Protein AF-0000000084345371 (afdb_homodimer)

Solvent-accessible surface area (backbone atoms only — not comparable to full-atom values): 18172 Å² total; per-residue (Å²): 124,53,58,16,48,42,50,45,48,52,36,48,74,72,68,44,51,66,63,54,49,17,67,67,52,74,42,54,54,66,57,54,53,32,27,38,66,60,71,45,80,73,51,71,50,56,44,43,43,46,21,58,66,66,70,47,55,63,59,67,50,39,51,71,56,82,52,75,40,50,62,33,47,53,92,67,45,47,74,48,45,58,47,93,82,61,46,34,37,34,27,35,49,61,42,39,94,58,70,55,44,42,35,37,41,36,30,32,40,65,36,65,52,69,66,38,60,48,50,39,94,43,46,35,39,36,35,27,70,33,44,40,40,32,38,30,49,78,85,43,76,44,81,38,43,55,56,15,20,38,54,44,59,49,59,44,40,30,32,41,29,17,79,42,75,55,54,17,31,34,42,37,39,30,67,50,129,123,53,58,16,48,41,49,45,49,52,36,48,73,72,68,44,52,64,63,54,51,17,67,66,51,74,42,53,53,65,56,53,53,31,26,38,68,60,71,46,80,73,51,70,48,57,45,44,43,47,20,59,65,66,71,48,56,61,58,65,50,39,53,69,58,81,52,76,42,49,62,31,47,52,91,66,46,47,73,49,43,58,47,93,82,60,46,35,38,34,26,35,49,59,40,36,94,58,70,55,43,41,36,37,39,36,31,32,40,66,36,65,51,67,63,38,61,48,51,40,94,44,46,36,39,37,34,27,70,33,43,39,40,33,37,32,48,80,86,43,77,44,81,38,44,55,56,14,22,37,53,43,58,49,60,44,40,29,31,41,29,18,79,40,75,54,55,17,32,34,41,37,40,31,68,49,130

Sequence (354 aa):
MSLGERIKNFRKKKGLTIKDLSEKTNLSIGFISNLERDLSSPTIHNLENICDALGIDLIDILDSNNENEDIVHKDERKQIFSTEDNKITFESLLKGAKELNALSITIDGNNSYSHMCWGHNYDEIGVVIKGCLEVEVEGKTHILNEGDSIYITKFTPHKYKNPGEETNITYWFSPRNMSLGERIKNFRKKKGLTIKDLSEKTNLSIGFISNLERDLSSPTIHNLENICDALGIDLIDILDSNNENEDIVHKDERKQIFSTEDNKITFESLLKGAKELNALSITIDGNNSYSHMCWGHNYDEIGVVIKGCLEVEVEGKTHILNEGDSIYITKFTPHKYKNPGEETNITYWFSPRN

Nearest PDB structures (foldseek):
  8hjx-assembly1_B  TM=8.049E-01  e=1.582E-08  Thermotoga maritima MSB8
  8awo-assembly1_B  TM=7.815E-01  e=1.170E-08  Thermotoga maritima
  1sq4-assembly1_B  TM=8.727E-01  e=2.240E-07  Pseudomonas aeruginosa
  6b8w-assembly1_B  TM=8.855E-01  e=2.379E-07  Enterobacter cloacae subsp. cloacae ATCC 13047
  1sq4-assembly1_A  TM=8.644E-01  e=8.432E-07  Pseudomonas aeruginosa

Structure (mmCIF, N/CA/C/O backbone):
data_AF-0000000084345371-model_v1
#
loop_
_entity.id
_entity.type
_entity.pdbx_description
1 polymer 'Transcriptional regulator, XRE family with cupin sensor'
#
loop_
_atom_site.group_PDB
_atom_site.id
_atom_site.type_symbol
_atom_site.label_atom_id
_atom_site.label_alt_id
_atom_site.label_comp_id
_atom_site.label_asym_id
_atom_site.label_entity_id
_atom_site.label_seq_id
_atom_site.pdbx_PDB_ins_code
_atom_site.Cartn_x
_atom_site.Cartn_y
_atom_site.Cartn_z
_atom_site.occupancy
_atom_site.B_iso_or_equiv
_atom_site.auth_seq_id
_atom_site.auth_comp_id
_atom_site.auth_asym_id
_atom_site.auth_atom_id
_atom_site.pdbx_PDB_model_num
ATOM 1 N N . MET A 1 1 ? -14.516 16.219 15.758 1 65.12 1 MET A N 1
ATOM 2 C CA . MET A 1 1 ? -13.406 16.734 16.547 1 65.12 1 MET A CA 1
ATOM 3 C C . MET A 1 1 ? -12.391 17.453 15.672 1 65.12 1 MET A C 1
ATOM 5 O O . MET A 1 1 ? -12.094 17 14.562 1 65.12 1 MET A O 1
ATOM 9 N N . SER A 1 2 ? -11.984 18.625 16.156 1 70.12 2 SER A N 1
ATOM 10 C CA . SER A 1 2 ? -10.992 19.391 15.414 1 70.12 2 SER A CA 1
ATOM 11 C C . SER A 1 2 ? -9.602 18.797 15.555 1 70.12 2 SER A C 1
ATOM 13 O O . SER A 1 2 ? -9.398 17.875 16.344 1 70.12 2 SER A O 1
ATOM 15 N N . LEU A 1 3 ? -8.641 19.234 14.703 1 76.25 3 LEU A N 1
ATOM 16 C CA . LEU A 1 3 ? -7.258 18.781 14.781 1 76.25 3 LEU A CA 1
ATOM 17 C C . LEU A 1 3 ? -6.684 19 16.172 1 76.25 3 LEU A C 1
ATOM 19 O O . LEU A 1 3 ? -6.078 18.094 16.766 1 76.25 3 LEU A O 1
ATOM 23 N N . GLY A 1 4 ? -6.945 20.25 16.656 1 81.88 4 GLY A N 1
ATOM 24 C CA . GLY A 1 4 ? -6.449 20.578 17.969 1 81.88 4 GLY A CA 1
ATOM 25 C C . GLY A 1 4 ? -7.016 19.688 19.062 1 81.88 4 GLY A C 1
ATOM 26 O O . GLY A 1 4 ? -6.281 19.219 19.938 1 81.88 4 GLY A O 1
ATOM 27 N N . GLU A 1 5 ? -8.266 19.422 18.984 1 84.94 5 GLU A N 1
ATOM 28 C CA . GLU A 1 5 ? -8.914 18.562 19.984 1 84.94 5 GLU A CA 1
ATOM 29 C C . GLU A 1 5 ? -8.352 17.156 19.938 1 84.94 5 GLU A C 1
ATOM 31 O O . GLU A 1 5 ? -8.195 16.5 20.984 1 84.94 5 GLU A O 1
ATOM 36 N N . ARG A 1 6 ? -8.102 16.688 18.766 1 83.06 6 ARG A N 1
ATOM 37 C CA . ARG A 1 6 ? -7.555 15.352 18.625 1 83.06 6 ARG A CA 1
ATOM 38 C C . ARG A 1 6 ? -6.156 15.258 19.219 1 83.06 6 ARG A C 1
ATOM 40 O O . ARG A 1 6 ? -5.828 14.289 19.906 1 83.06 6 ARG A O 1
ATOM 47 N N . ILE A 1 7 ? -5.426 16.281 18.906 1 86.75 7 ILE A N 1
ATOM 48 C CA . ILE A 1 7 ? -4.078 16.328 19.469 1 86.75 7 ILE A CA 1
ATOM 49 C C . ILE A 1 7 ? -4.156 16.328 21 1 86.75 7 ILE A C 1
ATOM 51 O O . ILE A 1 7 ? -3.447 15.57 21.656 1 86.75 7 ILE A O 1
ATOM 55 N N . LYS A 1 8 ? -5.039 17.141 21.484 1 92.12 8 LYS A N 1
ATOM 56 C CA . LYS A 1 8 ? -5.238 17.219 22.922 1 92.12 8 LYS A CA 1
ATOM 57 C C . LYS A 1 8 ? -5.648 15.867 23.5 1 92.12 8 LYS A C 1
ATOM 59 O O . LYS A 1 8 ? -5.121 15.43 24.516 1 92.12 8 LYS A O 1
ATOM 64 N N . ASN A 1 9 ? -6.555 15.227 22.844 1 90.44 9 ASN A N 1
ATOM 65 C CA . ASN A 1 9 ? -7.047 13.93 23.297 1 90.44 9 ASN A CA 1
ATOM 66 C C . ASN A 1 9 ? -5.934 12.891 23.328 1 90.44 9 ASN A C 1
ATOM 68 O O . ASN A 1 9 ? -5.824 12.125 24.297 1 90.44 9 ASN A O 1
ATOM 72 N N . PHE A 1 10 ? -5.191 12.844 22.328 1 88.81 10 PHE A N 1
ATOM 73 C CA . PHE A 1 10 ? -4.094 11.883 22.281 1 88.81 10 PHE A CA 1
ATOM 74 C C . PHE A 1 10 ? -3.061 12.195 23.359 1 88.81 10 PHE A C 1
ATOM 76 O O . PHE A 1 10 ? -2.529 11.289 24 1 88.81 10 PHE A O 1
ATOM 83 N N . ARG A 1 11 ? -2.732 13.523 23.438 1 94.06 11 ARG A N 1
ATOM 84 C CA . ARG A 1 11 ? -1.791 13.93 24.469 1 94.06 11 ARG A CA 1
ATOM 85 C C . ARG A 1 11 ? -2.262 13.469 25.844 1 94.06 11 ARG A C 1
ATOM 87 O O . ARG A 1 11 ? -1.492 12.875 26.609 1 94.06 11 ARG A O 1
ATOM 94 N N . LYS A 1 12 ? -3.496 13.672 26.156 1 94.94 12 LYS A N 1
ATOM 95 C CA . LYS A 1 12 ? -4.07 13.312 27.453 1 94.94 12 LYS A CA 1
ATOM 96 C C . LYS A 1 12 ? -4.094 11.797 27.641 1 94.94 12 LYS A C 1
ATOM 98 O O . LYS A 1 12 ? -3.832 11.297 28.734 1 94.94 12 LYS A O 1
ATOM 103 N N . LYS A 1 13 ? -4.453 11.109 26.656 1 92.5 13 LYS A N 1
ATOM 104 C CA . LYS A 1 13 ? -4.48 9.656 26.703 1 92.5 13 LYS A CA 1
ATOM 105 C C . LYS A 1 13 ? -3.107 9.086 27.062 1 92.5 13 LYS A C 1
ATOM 107 O O . LYS A 1 13 ? -3.008 8.039 27.703 1 92.5 13 LYS A O 1
ATOM 112 N N . LYS A 1 14 ? -2.104 9.773 26.609 1 92.19 14 LYS A N 1
ATOM 113 C CA . LYS A 1 14 ? -0.734 9.352 26.891 1 92.19 14 LYS A CA 1
ATOM 114 C C . LYS A 1 14 ? -0.266 9.836 28.25 1 92.19 14 LYS A C 1
ATOM 116 O O . LYS A 1 14 ? 0.878 9.594 28.641 1 92.19 14 LYS A O 1
ATOM 121 N N . GLY A 1 15 ? -1.151 10.68 28.875 1 94.38 15 GLY A N 1
ATOM 122 C CA . GLY A 1 15 ? -0.841 11.195 30.203 1 94.38 15 GLY A CA 1
ATOM 123 C C . GLY A 1 15 ? 0.155 12.336 30.188 1 94.38 15 GLY A C 1
ATOM 124 O O . GLY A 1 15 ? 0.854 12.578 31.172 1 94.38 15 GLY A O 1
ATOM 125 N N . LEU A 1 16 ? 0.242 12.945 29.172 1 95.38 16 LEU A N 1
ATOM 126 C CA . LEU A 1 16 ? 1.223 14.016 29.031 1 95.38 16 LEU A CA 1
ATOM 127 C C . LEU A 1 16 ? 0.576 15.375 29.266 1 95.38 16 LEU A C 1
ATOM 129 O O . LEU A 1 16 ? -0.554 15.609 28.844 1 95.38 16 LEU A O 1
ATOM 133 N N . THR A 1 17 ? 1.284 16.281 29.953 1 96.12 17 THR A N 1
ATOM 134 C CA . THR A 1 17 ? 0.912 17.688 30 1 96.12 17 THR A CA 1
ATOM 135 C C . THR A 1 17 ? 1.396 18.422 28.75 1 96.12 17 THR A C 1
ATOM 137 O O . THR A 1 17 ? 2.162 17.859 27.953 1 96.12 17 THR A O 1
ATOM 140 N N . ILE A 1 18 ? 0.936 19.578 28.609 1 95.88 18 ILE A N 1
ATOM 141 C CA . ILE A 1 18 ? 1.417 20.406 27.5 1 95.88 18 ILE A CA 1
ATOM 142 C C . ILE A 1 18 ? 2.924 20.609 27.641 1 95.88 18 ILE A C 1
ATOM 144 O O . ILE A 1 18 ? 3.652 20.594 26.641 1 95.88 18 ILE A O 1
ATOM 148 N N . LYS A 1 19 ? 3.369 20.812 28.844 1 96.25 19 LYS A N 1
ATOM 149 C CA . LYS A 1 19 ? 4.797 21 29.109 1 96.25 19 LYS A CA 1
ATOM 150 C C . LYS A 1 19 ? 5.586 19.766 28.672 1 96.25 19 LYS A C 1
ATOM 152 O O . LYS A 1 19 ? 6.648 19.875 28.062 1 96.25 19 LYS A O 1
ATOM 157 N N . ASP A 1 20 ? 5.066 18.641 29.031 1 96.31 20 ASP A N 1
ATOM 158 C CA . ASP A 1 20 ? 5.711 17.391 28.641 1 96.31 20 ASP A CA 1
ATOM 159 C C . ASP A 1 20 ? 5.855 17.312 27.109 1 96.31 20 ASP A C 1
ATOM 161 O O . ASP A 1 20 ? 6.918 16.953 26.609 1 96.31 20 ASP A O 1
ATOM 165 N N . LEU A 1 21 ? 4.762 17.609 26.438 1 95.62 21 LEU A N 1
ATOM 166 C CA . LEU A 1 21 ? 4.758 17.531 24.984 1 95.62 21 LEU A CA 1
ATOM 167 C C . LEU A 1 21 ? 5.715 18.547 24.375 1 95.62 21 LEU A C 1
ATOM 169 O O . LEU A 1 21 ? 6.395 18.266 23.391 1 95.62 21 LEU A O 1
ATOM 173 N N . SER A 1 22 ? 5.793 19.688 24.953 1 95 22 SER A N 1
ATOM 174 C CA . SER A 1 22 ? 6.723 20.719 24.531 1 95 22 SER A CA 1
ATOM 175 C C . SER A 1 22 ? 8.172 20.25 24.609 1 95 22 SER A C 1
ATOM 177 O O . SER A 1 22 ? 8.945 20.438 23.672 1 95 22 SER A O 1
ATOM 179 N N . GLU A 1 23 ? 8.461 19.641 25.625 1 95.06 23 GLU A N 1
ATOM 180 C CA . GLU A 1 23 ? 9.82 19.141 25.828 1 95.06 23 GLU A CA 1
ATOM 181 C C . GLU A 1 23 ? 10.172 18.047 24.828 1 95.06 23 GLU A C 1
ATOM 183 O O . GLU A 1 23 ? 11.281 18 24.312 1 95.06 23 GLU A O 1
ATOM 188 N N . LYS A 1 24 ? 9.219 17.281 24.594 1 92.81 24 LYS A N 1
ATOM 189 C CA . LYS A 1 24 ? 9.453 16.156 23.703 1 92.81 24 LYS A CA 1
ATOM 190 C C . LYS A 1 24 ? 9.57 16.609 22.25 1 92.81 24 LYS A C 1
ATOM 192 O O . LYS A 1 24 ? 10.234 15.953 21.453 1 92.81 24 LYS A O 1
ATOM 197 N N . THR A 1 25 ? 8.875 17.656 21.922 1 89.81 25 THR A N 1
ATOM 198 C CA . THR A 1 25 ? 8.781 18.062 20.531 1 89.81 25 THR A CA 1
ATOM 199 C C . THR A 1 25 ? 9.688 19.266 20.25 1 89.81 25 THR A C 1
ATOM 201 O O . THR A 1 25 ? 9.922 19.609 19.094 1 89.81 25 THR A O 1
ATOM 204 N N . ASN A 1 26 ? 10.156 19.984 21.297 1 91.44 26 ASN A N 1
ATOM 205 C CA . ASN A 1 26 ? 10.922 21.219 21.203 1 91.44 26 ASN A CA 1
ATOM 206 C C . ASN A 1 26 ? 10.094 22.344 20.609 1 91.44 26 ASN A C 1
ATOM 208 O O . ASN A 1 26 ? 10.633 23.234 19.938 1 91.44 26 ASN A O 1
ATOM 212 N N . LEU A 1 27 ? 8.852 22.188 20.719 1 91.19 27 LEU A N 1
ATOM 213 C CA . LEU A 1 27 ? 7.922 23.281 20.406 1 91.19 27 LEU A CA 1
ATOM 214 C C . LEU A 1 27 ? 7.531 24.047 21.656 1 91.19 27 LEU A C 1
ATOM 216 O O . LEU A 1 27 ? 7.488 23.469 22.75 1 91.19 27 LEU A O 1
ATOM 220 N N . SER A 1 28 ? 7.25 25.234 21.484 1 93.38 28 SER A N 1
ATOM 221 C CA . SER A 1 28 ? 6.938 26.031 22.656 1 93.38 28 SER A CA 1
ATOM 222 C C . SER A 1 28 ? 5.59 25.641 23.266 1 93.38 28 SER A C 1
ATOM 224 O O . SER A 1 28 ? 4.711 25.156 22.547 1 93.38 28 SER A O 1
ATOM 226 N N . ILE A 1 29 ? 5.508 25.844 24.594 1 94.69 29 ILE A N 1
ATOM 227 C CA . ILE A 1 29 ? 4.262 25.609 25.312 1 94.69 29 ILE A CA 1
ATOM 228 C C . ILE A 1 29 ? 3.135 26.406 24.672 1 94.69 29 ILE A C 1
ATOM 230 O O . ILE A 1 29 ? 2.027 25.906 24.484 1 94.69 29 ILE A O 1
ATOM 234 N N . GLY A 1 30 ? 3.465 27.594 24.344 1 93.06 30 GLY A N 1
ATOM 235 C CA . GLY A 1 30 ? 2.479 28.469 23.719 1 93.06 30 GLY A CA 1
ATOM 236 C C . GLY A 1 30 ? 1.97 27.922 22.391 1 93.06 30 GLY A C 1
ATOM 237 O O . GLY A 1 30 ? 0.768 27.969 22.125 1 93.06 30 GLY A O 1
ATOM 238 N N . PHE A 1 31 ? 2.826 27.516 21.578 1 90.44 31 PHE A N 1
ATOM 239 C CA . PHE A 1 31 ? 2.445 26.969 20.281 1 90.44 31 PHE A CA 1
ATOM 240 C C . PHE A 1 31 ? 1.527 25.766 20.438 1 90.44 31 PHE A C 1
ATOM 242 O O . PHE A 1 31 ? 0.49 25.688 19.766 1 90.44 31 PHE A O 1
ATOM 249 N N . ILE A 1 32 ? 1.924 24.797 21.312 1 94.31 32 ILE A N 1
ATOM 250 C CA . ILE A 1 32 ? 1.137 23.594 21.531 1 94.31 32 ILE A CA 1
ATOM 251 C C . ILE A 1 32 ? -0.242 23.953 22.062 1 94.31 32 ILE A C 1
ATOM 253 O O . ILE A 1 32 ? -1.255 23.406 21.641 1 94.31 32 ILE A O 1
ATOM 257 N N . SER A 1 33 ? -0.241 24.891 23.047 1 93.5 33 SER A N 1
ATOM 258 C CA . SER A 1 33 ? -1.506 25.344 23.609 1 93.5 33 SER A CA 1
ATOM 259 C C . SER A 1 33 ? -2.408 25.938 22.516 1 93.5 33 SER A C 1
ATOM 261 O O . SER A 1 33 ? -3.594 25.609 22.453 1 93.5 33 SER A O 1
ATOM 263 N N . ASN A 1 34 ? -1.864 26.797 21.703 1 89.06 34 ASN A N 1
ATOM 264 C CA . ASN A 1 34 ? -2.621 27.406 20.609 1 89.06 34 ASN A CA 1
ATOM 265 C C . ASN A 1 34 ? -3.109 26.359 19.609 1 89.06 34 ASN A C 1
ATOM 267 O O . ASN A 1 34 ? -4.234 26.438 19.125 1 89.06 34 ASN A O 1
ATOM 271 N N . LEU A 1 35 ? -2.262 25.391 19.312 1 87.25 35 LEU A N 1
ATOM 272 C CA . LEU A 1 35 ? -2.6 24.328 18.375 1 87.25 35 LEU A CA 1
ATOM 273 C C . LEU A 1 35 ? -3.783 23.516 18.875 1 87.25 35 LEU A C 1
ATOM 275 O O . LEU A 1 35 ? -4.73 23.25 18.141 1 87.25 35 LEU A O 1
ATOM 279 N N . GLU A 1 36 ? -3.703 23.188 20.156 1 92 36 GLU A N 1
ATOM 280 C CA . GLU A 1 36 ? -4.758 22.375 20.734 1 92 36 GLU A CA 1
ATOM 281 C C . GLU A 1 36 ? -6.078 23.141 20.812 1 92 36 GLU A C 1
ATOM 283 O O . GLU A 1 36 ? -7.145 22.531 20.938 1 92 36 GLU A O 1
ATOM 288 N N . ARG A 1 37 ? -6.016 24.422 20.766 1 88.62 37 ARG A N 1
ATOM 289 C CA . ARG A 1 37 ? -7.207 25.266 20.797 1 88.62 37 ARG A CA 1
ATOM 290 C C . ARG A 1 37 ? -7.594 25.734 19.406 1 88.62 37 ARG A C 1
ATOM 292 O O . ARG A 1 37 ? -8.453 26.594 19.25 1 88.62 37 ARG A O 1
ATOM 299 N N . ASP A 1 38 ? -6.871 25.188 18.469 1 81.5 38 ASP A N 1
ATOM 300 C CA . ASP A 1 38 ? -7.125 25.453 17.062 1 81.5 38 ASP A CA 1
ATOM 301 C C . ASP A 1 38 ? -6.906 26.938 16.734 1 81.5 38 ASP A C 1
ATOM 303 O O . ASP A 1 38 ? -7.641 27.516 15.93 1 81.5 38 ASP A O 1
ATOM 307 N N . LEU A 1 39 ? -6.023 27.531 17.391 1 76.94 39 LEU A N 1
ATOM 308 C CA . LEU A 1 39 ? -5.688 28.938 17.172 1 76.94 39 LEU A CA 1
ATOM 309 C C . LEU A 1 39 ? -4.453 29.062 16.281 1 76.94 39 LEU A C 1
ATOM 311 O O . LEU A 1 39 ? -4.078 30.172 15.898 1 76.94 39 LEU A O 1
ATOM 315 N N . SER A 1 40 ? -3.758 27.969 16.078 1 69.88 40 SER A N 1
ATOM 316 C CA . SER A 1 40 ? -2.631 27.922 15.148 1 69.88 40 SER A CA 1
ATOM 317 C C . SER A 1 40 ? -2.697 26.672 14.266 1 69.88 40 SER A C 1
ATOM 319 O O . SER A 1 40 ? -3.287 25.672 14.656 1 69.88 40 SER A O 1
ATOM 321 N N . SER A 1 41 ? -2.221 26.812 13.047 1 66.06 41 SER A N 1
ATOM 322 C CA . SER A 1 41 ? -2.131 25.672 12.133 1 66.06 41 SER A CA 1
ATOM 323 C C . SER A 1 41 ? -0.699 25.172 12.031 1 66.06 41 SER A C 1
ATOM 325 O O . SER A 1 41 ? 0.215 25.922 11.703 1 66.06 41 SER A O 1
ATOM 327 N N . PRO A 1 42 ? -0.645 23.953 12.453 1 69.69 42 PRO A N 1
ATOM 328 C CA . PRO A 1 42 ? 0.721 23.422 12.383 1 69.69 42 PRO A CA 1
ATOM 329 C C . PRO A 1 42 ? 1.173 23.141 10.953 1 69.69 42 PRO A C 1
ATOM 331 O O . PRO A 1 42 ? 0.338 22.969 10.062 1 69.69 42 PRO A O 1
ATOM 334 N N . THR A 1 43 ? 2.479 23.344 10.836 1 62.25 43 THR A N 1
ATOM 335 C CA . THR A 1 43 ? 3.064 22.766 9.633 1 62.25 43 THR A CA 1
ATOM 336 C C . THR A 1 43 ? 3.041 21.25 9.695 1 62.25 43 THR A C 1
ATOM 338 O O . THR A 1 43 ? 2.832 20.656 10.758 1 62.25 43 THR A O 1
ATOM 341 N N . ILE A 1 44 ? 3.125 20.578 8.562 1 59.44 44 ILE A N 1
ATOM 342 C CA . ILE A 1 44 ? 3.189 19.125 8.523 1 59.44 44 ILE A CA 1
ATOM 343 C C . ILE A 1 44 ? 4.363 18.641 9.367 1 59.44 44 ILE A C 1
ATOM 345 O O . ILE A 1 44 ? 4.27 17.609 10.039 1 59.44 44 ILE A O 1
ATOM 349 N N . HIS A 1 45 ? 5.379 19.422 9.297 1 65.12 45 HIS A N 1
ATOM 350 C CA . HIS A 1 45 ? 6.551 19.062 10.086 1 65.12 45 HIS A CA 1
ATOM 351 C C . HIS A 1 45 ? 6.223 19.047 11.578 1 65.12 45 HIS A C 1
ATOM 353 O O . HIS A 1 45 ? 6.551 18.094 12.281 1 65.12 45 HIS A O 1
ATOM 359 N N . ASN A 1 46 ? 5.664 20.109 12.047 1 73.25 46 ASN A N 1
ATOM 360 C CA . ASN A 1 46 ? 5.301 20.188 13.461 1 73.25 46 ASN A CA 1
ATOM 361 C C . ASN A 1 46 ? 4.301 19.094 13.844 1 73.25 46 ASN A C 1
ATOM 363 O O . ASN A 1 46 ? 4.391 18.516 14.93 1 73.25 46 ASN A O 1
ATOM 367 N N . LEU A 1 47 ? 3.418 18.828 12.914 1 76.38 47 LEU A N 1
ATOM 368 C CA . LEU A 1 47 ? 2.424 17.797 13.188 1 76.38 47 LEU A CA 1
ATOM 369 C C . LEU A 1 47 ? 3.082 16.422 13.289 1 76.38 47 LEU A C 1
ATOM 371 O O . LEU A 1 47 ? 2.734 15.625 14.172 1 76.38 47 LEU A O 1
ATOM 375 N N . GLU A 1 48 ? 3.9 16.234 12.469 1 70.38 48 GLU A N 1
ATOM 376 C CA . GLU A 1 48 ? 4.625 14.969 12.5 1 70.38 48 GLU A CA 1
ATOM 377 C C . GLU A 1 48 ? 5.422 14.82 13.789 1 70.38 48 GLU A C 1
ATOM 379 O O . GLU A 1 48 ? 5.461 13.742 14.383 1 70.38 48 GLU A O 1
ATOM 384 N N . ASN A 1 49 ? 6.129 15.859 14.133 1 76.31 49 ASN A N 1
ATOM 385 C CA . ASN A 1 49 ? 6.852 15.867 15.398 1 76.31 49 ASN A CA 1
ATOM 386 C C . ASN A 1 49 ? 5.938 15.531 16.562 1 76.31 49 ASN A C 1
ATOM 388 O O . ASN A 1 49 ? 6.312 14.758 17.453 1 76.31 49 ASN A O 1
ATOM 392 N N . ILE A 1 50 ? 4.871 16.141 16.5 1 83.81 50 ILE A N 1
ATOM 393 C CA . ILE A 1 50 ? 3.891 15.914 17.562 1 83.81 50 ILE A CA 1
ATOM 394 C C . ILE A 1 50 ? 3.424 14.461 17.531 1 83.81 50 ILE A C 1
ATOM 396 O O . ILE A 1 50 ? 3.346 13.805 18.562 1 83.81 50 ILE A O 1
ATOM 400 N N . CYS A 1 51 ? 3.137 13.953 16.391 1 80.56 51 CYS A N 1
ATOM 401 C CA . CYS A 1 51 ? 2.689 12.57 16.234 1 80.56 51 CYS A CA 1
ATOM 402 C C . CYS A 1 51 ? 3.744 11.594 16.75 1 80.56 51 CYS A C 1
ATOM 404 O O . CYS A 1 51 ? 3.42 10.625 17.422 1 80.56 51 CYS A O 1
ATOM 406 N N . ASP A 1 52 ? 4.918 11.844 16.453 1 76.19 52 ASP A N 1
ATOM 407 C CA . ASP A 1 52 ? 6.023 11.008 16.906 1 76.19 52 ASP A CA 1
ATOM 408 C C . ASP A 1 52 ? 6.094 10.992 18.438 1 76.19 52 ASP A C 1
ATOM 410 O O . ASP A 1 52 ? 6.25 9.938 19.047 1 76.19 52 ASP A O 1
ATOM 414 N N . ALA A 1 53 ? 6.023 12.188 18.938 1 84.25 53 ALA A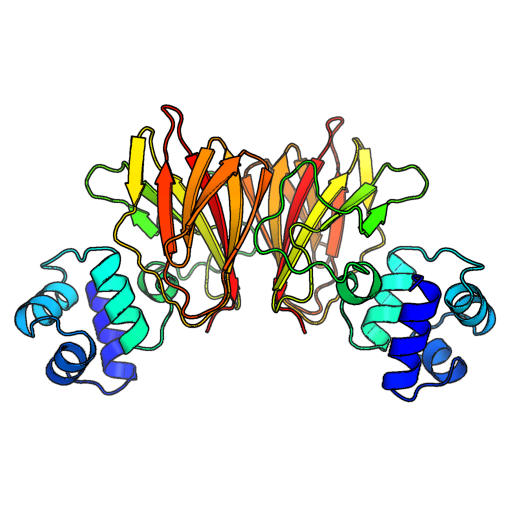 N 1
ATOM 415 C CA . ALA A 1 53 ? 6.086 12.312 20.391 1 84.25 53 ALA A CA 1
ATOM 416 C C . ALA A 1 53 ? 4.934 11.57 21.062 1 84.25 53 ALA A C 1
ATOM 418 O O . ALA A 1 53 ? 5.082 11.039 22.156 1 84.25 53 ALA A O 1
ATOM 419 N N . LEU A 1 54 ? 3.867 11.555 20.375 1 87.06 54 LEU A N 1
ATOM 420 C CA . LEU A 1 54 ? 2.668 10.945 20.938 1 87.06 54 LEU A CA 1
ATOM 421 C C . LEU A 1 54 ? 2.582 9.469 20.562 1 87.06 54 LEU A C 1
ATOM 423 O O . LEU A 1 54 ? 1.717 8.75 21.062 1 87.06 54 LEU A O 1
ATOM 427 N N . GLY A 1 55 ? 3.398 9.102 19.641 1 78.31 55 GLY A N 1
ATOM 428 C CA . GLY A 1 55 ? 3.4 7.711 19.203 1 78.31 55 GLY A CA 1
ATOM 429 C C . GLY A 1 55 ? 2.213 7.359 18.328 1 78.31 55 GLY A C 1
ATOM 430 O O . GLY A 1 55 ? 1.653 6.266 18.4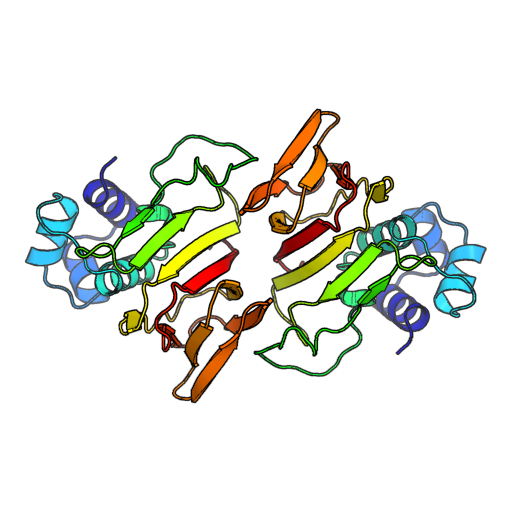38 1 78.31 55 GLY A O 1
ATOM 431 N N . ILE A 1 56 ? 1.711 8.32 17.656 1 75.44 56 ILE A N 1
ATOM 432 C CA . ILE A 1 56 ? 0.574 8.086 16.766 1 75.44 56 ILE A CA 1
ATOM 433 C C . ILE A 1 56 ? 0.954 8.43 15.336 1 75.44 56 ILE A C 1
ATOM 435 O O . ILE A 1 56 ? 1.978 9.078 15.094 1 75.44 56 ILE A O 1
ATOM 439 N N . ASP A 1 57 ? 0.106 8 14.422 1 70.25 57 ASP A N 1
ATOM 440 C CA . ASP A 1 57 ? 0.313 8.305 13.008 1 70.25 57 ASP A CA 1
ATOM 441 C C . ASP A 1 57 ? -0.414 9.586 12.609 1 70.25 57 ASP A C 1
ATOM 443 O O . ASP A 1 57 ? -1.48 9.891 13.141 1 70.25 57 ASP A O 1
ATOM 447 N N . LEU A 1 58 ? 0.235 10.312 11.719 1 70.56 58 LEU A N 1
ATOM 448 C CA . LEU A 1 58 ? -0.359 11.547 11.211 1 70.56 58 LEU A CA 1
ATOM 449 C C . LEU A 1 58 ? -1.804 11.32 10.781 1 70.56 58 LEU A C 1
ATOM 451 O O . LEU A 1 58 ? -2.666 12.172 11.008 1 70.56 58 LEU A O 1
ATOM 455 N N . ILE A 1 59 ? -1.994 10.211 10.328 1 68.81 59 ILE A N 1
ATOM 456 C CA . ILE A 1 59 ? -3.324 9.922 9.805 1 68.81 59 ILE A CA 1
ATOM 457 C C . ILE A 1 59 ? -4.328 9.852 10.953 1 68.81 59 ILE A C 1
ATOM 459 O O . ILE A 1 59 ? -5.504 10.164 10.781 1 68.81 59 ILE A O 1
ATOM 463 N N . ASP A 1 60 ? -3.883 9.445 12.102 1 72.25 60 ASP A N 1
ATOM 464 C CA . ASP A 1 60 ? -4.758 9.367 13.266 1 72.25 60 ASP A CA 1
ATOM 465 C C . ASP A 1 60 ? -5.305 10.742 13.641 1 72.25 60 ASP A C 1
ATOM 467 O O . ASP A 1 60 ? -6.426 10.859 14.141 1 72.25 60 ASP A O 1
ATOM 471 N N . ILE A 1 61 ? -4.488 11.711 13.406 1 71.19 61 ILE A N 1
ATOM 472 C CA . ILE A 1 61 ? -4.879 13.062 13.789 1 71.19 61 ILE A CA 1
ATOM 473 C C . ILE A 1 61 ? -5.672 13.719 12.664 1 71.19 61 ILE A C 1
ATOM 475 O O . ILE A 1 61 ? -6.586 14.508 12.906 1 71.19 61 ILE A O 1
ATOM 479 N N . LEU A 1 62 ? -5.289 13.273 11.523 1 69.62 62 LEU A N 1
ATOM 480 C CA . LEU A 1 62 ? -5.867 13.977 10.383 1 69.62 62 LEU A CA 1
ATOM 481 C C . LEU A 1 62 ? -7.188 13.352 9.961 1 69.62 62 LEU A C 1
ATOM 483 O O . LEU A 1 62 ? -8.023 14.008 9.344 1 69.62 62 LEU A O 1
ATOM 487 N N . ASP A 1 63 ? -7.211 12.094 10.117 1 63.59 63 ASP A N 1
ATOM 488 C CA . ASP A 1 63 ? -8.43 11.422 9.664 1 63.59 63 ASP A CA 1
ATOM 489 C C . ASP A 1 63 ? -9.484 11.406 10.766 1 63.59 63 ASP A C 1
ATOM 491 O O . ASP A 1 63 ? -9.289 10.773 11.812 1 63.59 63 ASP A O 1
ATOM 495 N N . SER A 1 64 ? -10.438 12.281 10.734 1 56.69 64 SER A N 1
ATOM 496 C CA . SER A 1 64 ? -11.492 12.43 11.727 1 56.69 64 SER A CA 1
ATOM 497 C C . SER A 1 64 ? -12.664 11.484 11.438 1 56.69 64 SER A C 1
ATOM 499 O O . SER A 1 64 ? -13.633 11.438 12.195 1 56.69 64 SER A O 1
ATOM 501 N N . ASN A 1 65 ? -12.617 10.812 10.32 1 56.47 65 ASN A N 1
ATOM 502 C CA . ASN A 1 65 ? -13.891 10.25 9.891 1 56.47 65 ASN A CA 1
ATOM 503 C C . ASN A 1 65 ? -14.141 8.891 10.539 1 56.47 65 ASN A C 1
ATOM 505 O O . ASN A 1 65 ? -13.242 8.047 10.602 1 56.47 65 ASN A O 1
ATOM 509 N N . ASN A 1 66 ? -15.258 8.93 11.266 1 61.06 66 ASN A N 1
ATOM 510 C CA . ASN A 1 66 ? -15.859 7.766 11.914 1 61.06 66 ASN A CA 1
ATOM 511 C C . ASN A 1 66 ? -16.484 6.82 10.891 1 61.06 66 ASN A C 1
ATOM 513 O O . ASN A 1 66 ? -17.062 5.793 11.258 1 61.06 66 ASN A O 1
ATOM 517 N N . GLU A 1 67 ? -16.422 7.18 9.617 1 70.62 67 GLU A N 1
ATOM 518 C CA . GLU A 1 67 ? -17.078 6.293 8.664 1 70.62 67 GLU A CA 1
ATOM 519 C C . GLU A 1 67 ? -16.188 5.117 8.281 1 70.62 67 GLU A C 1
ATOM 521 O O . GLU A 1 67 ? -15.039 5.312 7.863 1 70.62 67 GLU A O 1
ATOM 526 N N . ASN A 1 68 ? -16.641 3.924 8.648 1 79.81 68 ASN A N 1
ATOM 527 C CA . ASN A 1 68 ? -15.914 2.711 8.297 1 79.81 68 ASN A CA 1
ATOM 528 C C . ASN A 1 68 ? -16.453 2.088 7.012 1 79.81 68 ASN A C 1
ATOM 530 O O . ASN A 1 68 ? -17.578 1.586 6.988 1 79.81 68 ASN A O 1
ATOM 534 N N . GLU A 1 69 ? -15.789 2.451 5.926 1 86.75 69 GLU A N 1
ATOM 535 C CA . GLU A 1 69 ? -16.109 1.848 4.637 1 86.75 69 GLU A CA 1
ATOM 536 C C . GLU A 1 69 ? -14.906 1.125 4.047 1 86.75 69 GLU A C 1
ATOM 538 O O . GLU A 1 69 ? -13.781 1.623 4.121 1 86.75 69 GLU A O 1
ATOM 543 N N . ASP A 1 70 ? -15.227 0.046 3.461 1 91.5 70 ASP A N 1
ATOM 544 C CA . ASP A 1 70 ? -14.148 -0.762 2.91 1 91.5 70 ASP A CA 1
ATOM 545 C C . ASP A 1 70 ? -13.789 -0.312 1.495 1 91.5 70 ASP A C 1
ATOM 547 O O . ASP A 1 70 ? -12.727 -0.667 0.974 1 91.5 70 ASP A O 1
ATOM 551 N N . ILE A 1 71 ? -14.719 0.423 0.896 1 94.12 71 ILE A N 1
ATOM 552 C CA . ILE A 1 71 ? -14.469 0.94 -0.444 1 94.12 71 ILE A CA 1
ATOM 553 C C . ILE A 1 71 ? -14.484 2.467 -0.421 1 94.12 71 ILE A C 1
ATOM 555 O O . ILE A 1 71 ? -15.367 3.074 0.189 1 94.12 71 ILE A O 1
ATOM 559 N N . VAL A 1 72 ? -13.531 3.037 -0.97 1 94.19 72 VAL A N 1
ATOM 560 C CA . VAL A 1 72 ? -13.469 4.488 -1.107 1 94.19 72 VAL A CA 1
ATOM 561 C C . VAL A 1 72 ? -13.352 4.863 -2.584 1 94.19 72 VAL A C 1
ATOM 563 O O . VAL A 1 72 ? -12.375 4.504 -3.246 1 94.19 72 VAL A O 1
ATOM 566 N N . HIS A 1 73 ? -14.312 5.559 -3.053 1 95.31 73 HIS A N 1
ATOM 567 C CA . HIS A 1 73 ? -14.258 6.055 -4.422 1 95.31 73 HIS A CA 1
ATOM 568 C C . HIS A 1 73 ? -13.375 7.293 -4.527 1 95.31 73 HIS A C 1
ATOM 570 O O . HIS A 1 73 ? -13.336 8.117 -3.609 1 95.31 73 HIS A O 1
ATOM 576 N N . LYS A 1 74 ? -12.719 7.387 -5.648 1 95.31 74 LYS A N 1
ATOM 577 C CA . LYS A 1 74 ? -11.766 8.469 -5.855 1 95.31 74 LYS A CA 1
ATOM 578 C C . LYS A 1 74 ? -12.391 9.828 -5.531 1 95.31 74 LYS A C 1
ATOM 580 O O . LYS A 1 74 ? -11.781 10.656 -4.859 1 95.31 74 LYS A O 1
ATOM 585 N N . ASP A 1 75 ? -13.602 10.008 -5.957 1 92.94 75 ASP A N 1
ATOM 586 C CA . ASP A 1 75 ? -14.266 11.297 -5.812 1 92.94 75 ASP A CA 1
ATOM 587 C C . ASP A 1 75 ? -14.789 11.492 -4.391 1 92.94 75 ASP A C 1
ATOM 589 O O . ASP A 1 75 ? -15.227 12.586 -4.031 1 92.94 75 ASP A O 1
ATOM 593 N N . GLU A 1 76 ? -14.688 10.461 -3.562 1 91.19 76 GLU A N 1
ATOM 594 C CA . GLU A 1 76 ? -15.219 10.539 -2.203 1 91.19 76 GLU A CA 1
ATOM 595 C C . GLU A 1 76 ? -14.094 10.578 -1.174 1 91.19 76 GLU A C 1
ATOM 597 O O . GLU A 1 76 ? -14.344 10.523 0.031 1 91.19 76 GLU A O 1
ATOM 602 N N . ARG A 1 77 ? -12.883 10.688 -1.658 1 91.06 77 ARG A N 1
ATOM 603 C CA . ARG A 1 77 ? -11.758 10.695 -0.734 1 91.06 77 ARG A CA 1
ATOM 604 C C . ARG A 1 77 ? -11.812 11.906 0.185 1 91.06 77 ARG A C 1
ATOM 606 O O . ARG A 1 77 ? -12.164 13.008 -0.251 1 91.06 77 ARG A O 1
ATOM 613 N N . LYS A 1 78 ? -11.453 11.672 1.298 1 83.75 78 LYS A N 1
ATOM 614 C CA . LYS A 1 78 ? -11.391 12.758 2.27 1 83.75 78 LYS A CA 1
ATOM 615 C C . LYS A 1 78 ? -10.031 13.461 2.227 1 83.75 78 LYS A C 1
ATOM 617 O O . LYS A 1 78 ? -8.992 12.805 2.287 1 83.75 78 LYS A O 1
ATOM 622 N N . GLN A 1 79 ? -10.055 14.719 2.055 1 82.25 79 GLN A N 1
ATOM 623 C CA . GLN A 1 79 ? -8.828 15.5 2.209 1 82.25 79 GLN A CA 1
ATOM 624 C C . GLN A 1 79 ? -8.438 15.617 3.678 1 82.25 79 GLN A C 1
ATOM 626 O O . GLN A 1 79 ? -9.164 16.219 4.477 1 82.25 79 GLN A O 1
ATOM 631 N N . ILE A 1 80 ? -7.332 15.102 3.979 1 74.62 80 ILE A N 1
ATOM 632 C CA . ILE A 1 80 ? -6.934 15.07 5.379 1 74.62 80 ILE A CA 1
ATOM 633 C C . ILE A 1 80 ? -6.055 16.281 5.695 1 74.62 80 ILE A C 1
ATOM 635 O O . ILE A 1 80 ? -5.945 16.703 6.852 1 74.62 80 ILE A O 1
ATOM 639 N N . PHE A 1 81 ? -5.352 16.766 4.617 1 71.56 81 PHE A N 1
ATOM 640 C CA . PHE A 1 81 ? -4.453 17.891 4.785 1 71.56 81 PHE A CA 1
ATOM 641 C C . PHE A 1 81 ? -4.184 18.578 3.447 1 71.56 81 PHE A C 1
ATOM 643 O O . PHE A 1 81 ? -4.16 17.922 2.404 1 71.56 81 PHE A O 1
ATOM 650 N N . SER A 1 82 ? -4.055 19.797 3.512 1 75.5 82 SER A N 1
ATOM 651 C CA . SER A 1 82 ? -3.588 20.562 2.369 1 75.5 82 SER A CA 1
ATOM 652 C C . SER A 1 82 ? -2.775 21.781 2.816 1 75.5 82 SER A C 1
ATOM 654 O O . SER A 1 82 ? -3.027 22.344 3.883 1 75.5 82 SER A O 1
ATOM 656 N N . THR A 1 83 ? -1.71 22.031 2.045 1 69.06 83 THR A N 1
ATOM 657 C CA . THR A 1 83 ? -0.995 23.281 2.318 1 69.06 83 THR A CA 1
ATOM 658 C C . THR A 1 83 ? -1.903 24.484 2.102 1 69.06 83 THR A C 1
ATOM 660 O O . THR A 1 83 ? -2.941 24.375 1.445 1 69.06 83 THR A O 1
ATOM 663 N N . GLU A 1 84 ? -1.52 25.547 2.674 1 64 84 GLU A N 1
ATOM 664 C CA . GLU A 1 84 ? -2.352 26.75 2.605 1 64 84 GLU A CA 1
ATOM 665 C C . GLU A 1 84 ? -2.615 27.156 1.159 1 64 84 GLU A C 1
ATOM 667 O O . GLU A 1 84 ? -3.707 27.609 0.83 1 64 84 GLU A O 1
ATOM 672 N N . ASP A 1 85 ? -1.683 27 0.334 1 71.69 85 ASP A N 1
ATOM 673 C CA . ASP A 1 85 ? -1.831 27.406 -1.064 1 71.69 85 ASP A CA 1
ATOM 674 C C . ASP A 1 85 ? -2.412 26.266 -1.896 1 71.69 85 ASP A C 1
ATOM 676 O O . ASP A 1 85 ? -2.529 26.375 -3.119 1 71.69 85 ASP A O 1
ATOM 680 N N . ASN A 1 86 ? -2.809 25.203 -1.264 1 75.56 86 ASN A N 1
ATOM 681 C CA . ASN A 1 86 ? -3.418 24.016 -1.862 1 75.56 86 ASN A CA 1
ATOM 682 C C . ASN A 1 86 ? -2.525 23.406 -2.943 1 75.56 86 ASN A C 1
ATOM 684 O O . ASN A 1 86 ? -3.018 22.781 -3.879 1 75.56 86 ASN A O 1
ATOM 688 N N . LYS A 1 87 ? -1.271 23.719 -2.852 1 83.94 87 LYS A N 1
ATOM 689 C CA . LYS A 1 87 ? -0.333 23.203 -3.838 1 83.94 87 LYS A CA 1
ATOM 690 C C . LYS A 1 87 ? 0.034 21.75 -3.527 1 83.94 87 LYS A C 1
ATOM 692 O O . LYS A 1 87 ? 0.516 21.031 -4.402 1 83.94 87 LYS A O 1
ATOM 697 N N . ILE A 1 88 ? -0.164 21.391 -2.287 1 81.44 88 ILE A N 1
ATOM 698 C CA . ILE A 1 88 ? 0.05 20.016 -1.854 1 81.44 88 ILE A CA 1
ATOM 699 C C . ILE A 1 88 ? -1.166 19.531 -1.07 1 81.44 88 ILE A C 1
ATOM 701 O O . ILE A 1 88 ? -1.592 20.172 -0.108 1 81.44 88 ILE A O 1
ATOM 705 N N . THR A 1 89 ? -1.729 18.453 -1.483 1 85.81 89 THR A N 1
ATOM 706 C CA . THR A 1 89 ? -2.92 17.906 -0.838 1 85.81 89 THR A CA 1
ATOM 707 C C . THR A 1 89 ? -2.713 16.438 -0.465 1 85.81 89 THR A C 1
ATOM 709 O O . THR A 1 89 ? -2.133 15.672 -1.236 1 85.81 89 THR A O 1
ATOM 712 N N . PHE A 1 90 ? -3.148 16.125 0.75 1 83.38 90 PHE A N 1
ATOM 713 C CA . PHE A 1 90 ? -3.145 14.758 1.25 1 83.38 90 PHE A CA 1
ATOM 714 C C . PHE A 1 90 ? -4.566 14.219 1.365 1 83.38 90 PHE A C 1
ATOM 716 O O . PHE A 1 90 ? -5.414 14.82 2.021 1 83.38 90 PHE A O 1
ATOM 723 N N . GLU A 1 91 ? -4.824 13.094 0.68 1 88.31 91 GLU A N 1
ATOM 724 C CA . GLU A 1 91 ? -6.125 12.438 0.777 1 88.31 91 GLU A CA 1
ATOM 725 C C . GLU A 1 91 ? -5.98 11 1.27 1 88.31 91 GLU A C 1
ATOM 727 O O . GLU A 1 91 ? -5.023 10.305 0.914 1 88.31 91 GLU A O 1
ATOM 732 N N . SER A 1 92 ? -6.934 10.617 2.039 1 88.44 92 SER A N 1
ATOM 733 C CA . SER A 1 92 ? -6.93 9.234 2.502 1 88.44 92 SER A CA 1
ATOM 734 C C . SER A 1 92 ? -7.539 8.297 1.461 1 88.44 92 SER A C 1
ATOM 736 O O . SER A 1 92 ? -8.57 8.617 0.861 1 88.44 92 SER A O 1
ATOM 738 N N . LEU A 1 93 ? -6.883 7.211 1.239 1 92.94 93 LEU A N 1
ATOM 739 C CA . LEU A 1 93 ? -7.418 6.18 0.359 1 92.94 93 LEU A CA 1
ATOM 740 C C . LEU A 1 93 ? -8.328 5.223 1.129 1 92.94 93 LEU A C 1
ATOM 742 O O . LEU A 1 93 ? -8.844 4.262 0.562 1 92.94 93 LEU A O 1
ATOM 746 N N . LEU A 1 94 ? -8.422 5.457 2.387 1 90.56 94 LEU A N 1
ATOM 747 C CA . LEU A 1 94 ? -9.211 4.621 3.285 1 90.56 94 LEU A CA 1
ATOM 748 C C . LEU A 1 94 ? -10.188 5.465 4.098 1 90.56 94 LEU A C 1
ATOM 750 O O . LEU A 1 94 ? -10.055 6.688 4.152 1 90.56 94 LEU A O 1
ATOM 754 N N . LYS A 1 95 ? -11.172 4.785 4.555 1 85.69 95 LYS A N 1
ATOM 755 C CA . LYS A 1 95 ? -12.109 5.402 5.492 1 85.69 95 LYS A CA 1
ATOM 756 C C . LYS A 1 95 ? -12.234 4.578 6.77 1 85.69 95 LYS A C 1
ATOM 758 O O . LYS A 1 95 ? -12.484 3.371 6.715 1 85.69 95 LYS A O 1
ATOM 763 N N . GLY A 1 96 ? -12.031 5.27 7.926 1 77.81 96 GLY A N 1
ATOM 764 C CA . GLY A 1 96 ? -12.203 4.609 9.211 1 77.81 96 GLY A CA 1
ATOM 765 C C . GLY A 1 96 ? -10.914 4.055 9.773 1 77.81 96 GLY A C 1
ATOM 766 O O . GLY A 1 96 ? -9.836 4.262 9.211 1 77.81 96 GLY A O 1
ATOM 767 N N . ALA A 1 97 ? -11.031 3.383 10.906 1 71.38 97 ALA A N 1
ATOM 768 C CA . ALA A 1 97 ? -9.875 2.826 11.609 1 71.38 97 ALA A CA 1
ATOM 769 C C . ALA A 1 97 ? -9.438 1.507 10.984 1 71.38 97 ALA A C 1
ATOM 771 O O . ALA A 1 97 ? -10.172 0.519 11.016 1 71.38 97 ALA A O 1
ATOM 772 N N . LYS A 1 98 ? -8.367 1.571 10.273 1 84.5 98 LYS A N 1
ATOM 773 C CA . LYS A 1 98 ? -7.789 0.372 9.672 1 84.5 98 LYS A CA 1
ATOM 774 C C . LYS A 1 98 ? -6.406 0.08 10.242 1 84.5 98 LYS A C 1
ATOM 776 O O . LYS A 1 98 ? -5.836 0.906 10.961 1 84.5 98 LYS A O 1
ATOM 781 N N . GLU A 1 99 ? -5.914 -1.103 9.969 1 84.12 99 GLU A N 1
ATOM 782 C CA . GLU A 1 99 ? -4.602 -1.502 10.461 1 84.12 99 GLU A CA 1
ATOM 783 C C . GLU A 1 99 ? -3.492 -1.041 9.516 1 84.12 99 GLU A C 1
ATOM 785 O O . GLU A 1 99 ? -2.309 -1.229 9.805 1 84.12 99 GLU A O 1
ATOM 790 N N . LEU A 1 100 ? -3.943 -0.486 8.422 1 87.31 100 LEU A N 1
ATOM 791 C CA . LEU A 1 100 ? -3.016 0.06 7.434 1 87.31 100 LEU A CA 1
ATOM 792 C C . LEU A 1 100 ? -3.348 1.516 7.125 1 87.31 100 LEU A C 1
ATOM 794 O O . LEU A 1 100 ? -4.477 1.962 7.348 1 87.31 100 LEU A O 1
ATOM 798 N N . ASN A 1 101 ? -2.35 2.211 6.746 1 85.31 101 ASN A N 1
ATOM 799 C CA . ASN A 1 101 ? -2.512 3.572 6.25 1 85.31 101 ASN A CA 1
ATOM 800 C C . ASN A 1 101 ? -2.291 3.648 4.742 1 85.31 101 ASN A C 1
ATOM 802 O O . ASN A 1 101 ? -1.422 2.963 4.199 1 85.31 101 ASN A O 1
ATOM 806 N N . ALA A 1 102 ? -3.078 4.391 4.102 1 91 102 ALA A N 1
ATOM 807 C CA . ALA A 1 102 ? -2.928 4.648 2.672 1 91 102 ALA A CA 1
ATOM 808 C C . ALA A 1 102 ? -3.303 6.086 2.332 1 91 102 ALA A C 1
ATOM 810 O O . ALA A 1 102 ? -4.41 6.531 2.633 1 91 102 ALA A O 1
ATOM 811 N N . LEU A 1 103 ? -2.373 6.762 1.662 1 89.12 103 LEU A N 1
ATOM 812 C CA . LEU A 1 103 ? -2.568 8.18 1.357 1 89.12 103 LEU A CA 1
ATOM 813 C C . LEU A 1 103 ? -2.281 8.461 -0.113 1 89.12 103 LEU A C 1
ATOM 815 O O . LEU A 1 103 ? -1.421 7.816 -0.718 1 89.12 103 LEU A O 1
ATOM 819 N N . SER A 1 104 ? -3.014 9.32 -0.628 1 93.38 104 SER A N 1
ATOM 820 C CA . SER A 1 104 ? -2.697 9.945 -1.908 1 93.38 104 SER A CA 1
ATOM 821 C C . SER A 1 104 ? -2.127 11.352 -1.713 1 93.38 104 SER A C 1
ATOM 823 O O . SER A 1 104 ? -2.758 12.195 -1.08 1 93.38 104 SER A O 1
ATOM 825 N N . ILE A 1 105 ? -0.987 11.617 -2.178 1 89 105 ILE A N 1
ATOM 826 C CA . ILE A 1 105 ? -0.37 12.938 -2.117 1 89 105 ILE A CA 1
ATOM 827 C C . ILE A 1 105 ? -0.339 13.562 -3.514 1 89 105 ILE A C 1
ATOM 829 O O . ILE A 1 105 ? 0.156 12.945 -4.461 1 89 105 ILE A O 1
ATOM 833 N N . THR A 1 106 ? -0.861 14.641 -3.658 1 93.19 106 THR A N 1
ATOM 834 C CA . THR A 1 106 ? -0.843 15.414 -4.895 1 93.19 106 THR A CA 1
ATOM 835 C C . THR A 1 106 ? 0.022 16.656 -4.734 1 93.19 106 THR A C 1
ATOM 837 O O . THR A 1 106 ? -0.202 17.469 -3.83 1 93.19 106 THR A O 1
ATOM 840 N N . ILE A 1 107 ? 0.995 16.828 -5.547 1 91.25 107 ILE A N 1
ATOM 841 C CA . ILE A 1 107 ? 1.888 17.984 -5.516 1 91.25 107 ILE A CA 1
ATOM 842 C C . ILE A 1 107 ? 1.82 18.719 -6.852 1 91.25 107 ILE A C 1
ATOM 844 O O . ILE A 1 107 ? 2.176 18.172 -7.895 1 91.25 107 ILE A O 1
ATOM 848 N N . ASP A 1 108 ? 1.416 19.906 -6.812 1 92.75 108 ASP A N 1
ATOM 849 C CA . ASP A 1 108 ? 1.362 20.719 -8.023 1 92.75 108 ASP A CA 1
ATOM 850 C C . ASP A 1 108 ? 2.756 20.906 -8.625 1 92.75 108 ASP A C 1
ATOM 852 O O . ASP A 1 108 ? 3.762 20.703 -7.938 1 92.75 108 ASP A O 1
ATOM 856 N N . GLY A 1 109 ? 2.773 21.281 -9.852 1 92.56 109 GLY A N 1
ATOM 857 C CA . GLY A 1 109 ? 4.027 21.469 -10.562 1 92.56 109 GLY A CA 1
ATOM 858 C C . GLY A 1 109 ? 5 22.391 -9.844 1 92.56 109 GLY A C 1
ATOM 859 O O . GLY A 1 109 ? 4.598 23.406 -9.281 1 92.56 109 GLY A O 1
ATOM 860 N N . ASN A 1 110 ? 6.273 21.953 -9.734 1 87 110 ASN A N 1
ATOM 861 C CA . ASN A 1 110 ? 7.402 22.734 -9.242 1 87 110 ASN A CA 1
ATOM 862 C C . ASN A 1 110 ? 7.246 23.078 -7.758 1 87 110 ASN A C 1
ATOM 864 O O . ASN A 1 110 ? 7.637 24.156 -7.324 1 87 110 ASN A O 1
ATOM 868 N N . ASN A 1 111 ? 6.555 22.281 -7.07 1 82.25 111 ASN A N 1
ATOM 869 C CA . ASN A 1 111 ? 6.406 22.469 -5.629 1 82.25 111 ASN A CA 1
ATOM 870 C C . ASN A 1 111 ? 7.086 21.344 -4.844 1 82.25 111 ASN A C 1
ATOM 872 O O . ASN A 1 111 ? 7.379 20.281 -5.395 1 82.25 111 ASN A O 1
ATOM 876 N N . SER A 1 112 ? 7.543 21.656 -3.682 1 76.94 112 SER A N 1
ATOM 877 C CA . SER A 1 112 ? 8.242 20.688 -2.854 1 76.94 112 SER A CA 1
ATOM 878 C C . SER A 1 112 ? 7.652 20.625 -1.449 1 76.94 112 SER A C 1
ATOM 880 O O . SER A 1 112 ? 7.148 21.625 -0.939 1 76.94 112 SER A O 1
ATOM 882 N N . TYR A 1 113 ? 7.594 19.359 -1.093 1 66.31 113 TYR A N 1
ATOM 883 C CA . TYR A 1 113 ? 7.305 19.172 0.324 1 66.31 113 TYR A CA 1
ATOM 884 C C . TYR A 1 113 ? 8.586 18.969 1.12 1 66.31 113 TYR A C 1
ATOM 886 O O . TYR A 1 113 ? 9.258 17.938 0.981 1 66.31 113 TYR A O 1
ATOM 894 N N . SER A 1 114 ? 9.539 19.938 1.243 1 54.81 114 SER A N 1
ATOM 895 C CA . SER A 1 114 ? 10.891 19.953 1.801 1 54.81 114 SER A CA 1
ATOM 896 C C . SER A 1 114 ? 10.891 19.484 3.252 1 54.81 114 SER A C 1
ATOM 898 O O . SER A 1 114 ? 11.906 18.984 3.748 1 54.81 114 SER A O 1
ATOM 900 N N . HIS A 1 115 ? 10.039 19.812 3.945 1 49 115 HIS A N 1
ATOM 901 C CA . HIS A 1 115 ? 10.273 19.75 5.383 1 49 115 HIS A CA 1
ATOM 902 C C . HIS A 1 115 ? 10.148 18.312 5.898 1 49 115 HIS A C 1
ATOM 904 O O . HIS A 1 115 ? 10.219 18.078 7.105 1 49 115 HIS A O 1
ATOM 910 N N . MET A 1 116 ? 9.633 17.438 5.141 1 45.75 116 MET A N 1
ATOM 911 C CA . MET A 1 116 ? 9.297 16.266 5.945 1 45.75 116 MET A CA 1
ATOM 912 C C . MET A 1 116 ? 10.469 15.297 6.02 1 45.75 116 MET A C 1
ATOM 914 O O . MET A 1 116 ? 10.859 14.711 5.008 1 45.75 116 MET A O 1
ATOM 918 N N . CYS A 1 117 ? 11.719 15.742 6.699 1 46.53 117 CYS A N 1
ATOM 919 C CA . CYS A 1 117 ? 12.484 14.578 7.133 1 46.53 117 CYS A CA 1
ATOM 920 C C . CYS A 1 117 ? 11.609 13.609 7.922 1 46.53 117 CYS A C 1
ATOM 922 O O . CYS A 1 117 ? 11.258 13.883 9.078 1 46.53 117 CYS A O 1
ATOM 924 N N . TRP A 1 118 ? 10.695 12.914 7.23 1 52.12 118 TRP A N 1
ATOM 925 C CA . TRP A 1 118 ? 9.734 12.062 7.918 1 52.12 118 TRP A CA 1
ATOM 926 C C . TRP A 1 118 ? 10.414 10.797 8.445 1 52.12 118 TRP A C 1
ATOM 928 O O . TRP A 1 118 ? 11.109 10.102 7.707 1 52.12 118 TRP A O 1
ATOM 938 N N . GLY A 1 119 ? 11.289 10.984 9.484 1 51.22 119 GLY A N 1
ATOM 939 C CA . GLY A 1 119 ? 11.594 9.68 10.062 1 51.22 119 GLY A CA 1
ATOM 940 C C . GLY A 1 119 ? 10.438 9.109 10.867 1 51.22 119 GLY A C 1
ATOM 941 O O . GLY A 1 119 ? 9.914 9.773 11.758 1 51.22 119 GLY A O 1
ATOM 942 N N . HIS A 1 120 ? 9.625 8.305 10.203 1 63.19 120 HIS A N 1
ATOM 943 C CA . HIS A 1 120 ? 8.562 7.656 10.961 1 63.19 120 HIS A CA 1
ATOM 944 C C . HIS A 1 120 ? 8.953 6.234 11.352 1 63.19 120 HIS A C 1
ATOM 946 O O . HIS A 1 120 ? 9.891 5.668 10.789 1 63.19 120 HIS A O 1
ATOM 952 N N . ASN A 1 121 ? 8.273 5.863 12.406 1 64.75 121 ASN A N 1
ATOM 953 C CA . ASN A 1 121 ? 8.648 4.598 13.031 1 64.75 121 ASN A CA 1
ATOM 954 C C . ASN A 1 121 ? 8.078 3.404 12.266 1 64.75 121 ASN A C 1
ATOM 956 O O . ASN A 1 121 ? 7.914 2.322 12.836 1 64.75 121 ASN A O 1
ATOM 960 N N . TYR A 1 122 ? 7.754 3.623 11.055 1 75.75 122 TYR A N 1
ATOM 961 C CA . TYR A 1 122 ? 7.242 2.52 10.25 1 75.75 122 TYR A CA 1
ATOM 962 C C . TYR A 1 122 ? 7.84 2.547 8.844 1 75.75 122 TYR A C 1
ATOM 964 O O . TYR A 1 122 ? 8.25 3.605 8.359 1 75.75 122 TYR A O 1
ATOM 972 N N . ASP A 1 123 ? 7.934 1.391 8.281 1 85.5 123 ASP A N 1
ATOM 973 C CA . ASP A 1 123 ? 8.281 1.294 6.871 1 85.5 123 ASP A CA 1
ATOM 974 C C . ASP A 1 123 ? 7.145 1.806 5.988 1 85.5 123 ASP A C 1
ATOM 976 O O . ASP A 1 123 ? 5.98 1.774 6.387 1 85.5 123 ASP A O 1
ATOM 980 N N . GLU A 1 124 ? 7.484 2.336 4.859 1 89.25 124 GLU A N 1
ATOM 981 C CA . GLU A 1 124 ? 6.434 2.75 3.934 1 89.25 124 GLU A CA 1
ATOM 982 C C . GLU A 1 124 ? 6.836 2.484 2.486 1 89.25 124 GLU A C 1
ATOM 984 O O . GLU A 1 124 ? 8.023 2.393 2.174 1 89.25 124 GLU A O 1
ATOM 989 N N . ILE A 1 125 ? 5.82 2.33 1.664 1 93.81 125 ILE A N 1
ATOM 990 C CA . ILE A 1 125 ? 5.98 2.158 0.224 1 93.81 125 ILE A CA 1
ATOM 991 C C . ILE A 1 125 ? 5.289 3.303 -0.512 1 93.81 125 ILE A C 1
ATOM 993 O O . ILE A 1 125 ? 4.148 3.648 -0.203 1 93.81 125 ILE A O 1
ATOM 997 N N . GLY A 1 126 ? 5.988 3.861 -1.429 1 95 126 GLY A N 1
ATOM 998 C CA . GLY A 1 126 ? 5.418 4.871 -2.307 1 95 126 GLY A CA 1
ATOM 999 C C . G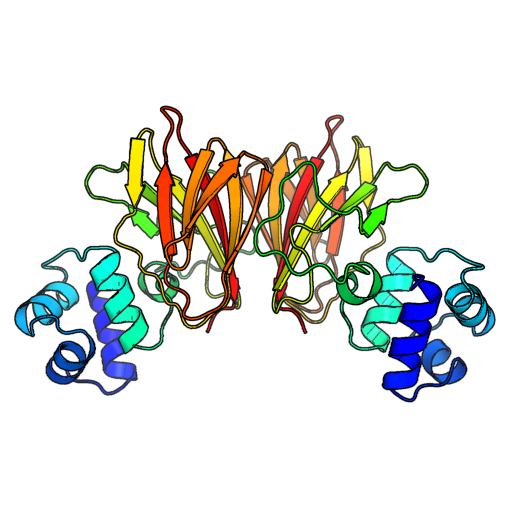LY A 1 126 ? 5.422 4.457 -3.768 1 95 126 GLY A C 1
ATOM 1000 O O . GLY A 1 126 ? 6.363 3.818 -4.234 1 95 126 GLY A O 1
ATOM 1001 N N . VAL A 1 127 ? 4.391 4.832 -4.473 1 97.69 127 VAL A N 1
ATOM 1002 C CA . VAL A 1 127 ? 4.309 4.566 -5.906 1 97.69 127 VAL A CA 1
ATOM 1003 C C . VAL A 1 127 ? 3.82 5.816 -6.633 1 97.69 127 VAL A C 1
ATOM 1005 O O . VAL A 1 127 ? 2.844 6.445 -6.219 1 97.69 127 VAL A O 1
ATOM 1008 N N . VAL A 1 128 ? 4.504 6.145 -7.738 1 97.94 128 VAL A N 1
ATOM 1009 C CA . VAL A 1 128 ? 4.102 7.305 -8.531 1 97.94 128 VAL A CA 1
ATOM 1010 C C . VAL A 1 128 ? 2.957 6.914 -9.469 1 97.94 128 VAL A C 1
ATOM 1012 O O . VAL A 1 128 ? 3.1 6.008 -10.289 1 97.94 128 VAL A O 1
ATOM 1015 N N . ILE A 1 129 ? 1.878 7.59 -9.367 1 97.69 129 ILE A N 1
ATOM 1016 C CA . ILE A 1 129 ? 0.692 7.301 -10.164 1 97.69 129 ILE A CA 1
ATOM 1017 C C . ILE A 1 129 ? 0.658 8.211 -11.391 1 97.69 129 ILE A C 1
ATOM 1019 O O . ILE A 1 129 ? 0.22 7.805 -12.469 1 97.69 129 ILE A O 1
ATOM 1023 N N . LYS A 1 130 ? 0.988 9.398 -11.188 1 97.12 130 LYS A N 1
ATOM 1024 C CA . LYS A 1 130 ? 1.014 10.414 -12.242 1 97.12 130 LYS A CA 1
ATOM 1025 C C . LYS A 1 130 ? 2.188 11.367 -12.055 1 97.12 130 LYS A C 1
ATOM 1027 O O . LYS A 1 130 ? 2.492 11.773 -10.93 1 97.12 130 LYS A O 1
ATOM 1032 N N . GLY A 1 131 ? 2.836 11.695 -13.188 1 96.25 131 GLY A N 1
ATOM 1033 C CA . GLY A 1 131 ? 3.891 12.695 -13.156 1 96.25 131 GLY A CA 1
ATOM 1034 C C . GLY A 1 131 ? 5.207 12.156 -12.633 1 96.25 131 GLY A C 1
ATOM 1035 O O . GLY A 1 131 ? 5.488 10.961 -12.75 1 96.25 131 GLY A O 1
ATOM 1036 N N . CYS A 1 132 ? 6.035 13.133 -12.195 1 95.88 132 CYS A N 1
ATOM 1037 C CA . CYS A 1 132 ? 7.375 12.812 -11.719 1 95.88 132 CYS A CA 1
ATOM 1038 C C . CYS A 1 132 ? 7.559 13.258 -10.266 1 95.88 132 CYS A C 1
ATOM 1040 O O . CYS A 1 132 ? 7.062 14.312 -9.875 1 95.88 132 CYS A O 1
ATOM 1042 N N . LEU A 1 133 ? 8.289 12.391 -9.516 1 94.94 133 LEU A N 1
ATOM 1043 C CA . LEU A 1 133 ? 8.57 12.727 -8.117 1 94.94 133 LEU A CA 1
ATOM 1044 C C . LEU A 1 133 ? 10.07 12.672 -7.84 1 94.94 133 LEU A C 1
ATOM 1046 O O . LEU A 1 133 ? 10.742 11.703 -8.203 1 94.94 133 LEU A O 1
ATOM 1050 N N . GLU A 1 134 ? 10.531 13.68 -7.297 1 94.75 134 GLU A N 1
ATOM 1051 C CA . GLU A 1 134 ? 11.883 13.664 -6.73 1 94.75 134 GLU A CA 1
ATOM 1052 C C . GLU A 1 134 ? 11.844 13.359 -5.234 1 94.75 134 GLU A C 1
ATOM 1054 O O . GLU A 1 134 ? 11.164 14.047 -4.473 1 94.75 134 GLU A O 1
ATOM 1059 N N . VAL A 1 135 ? 12.586 12.352 -4.812 1 92.06 135 VAL A N 1
ATOM 1060 C CA . VAL A 1 135 ? 12.648 11.977 -3.404 1 92.06 135 VAL A CA 1
ATOM 1061 C C . VAL A 1 135 ? 14.094 12.008 -2.922 1 92.06 135 VAL A C 1
ATOM 1063 O O . VAL A 1 135 ? 14.992 11.477 -3.586 1 92.06 135 VAL A O 1
ATOM 1066 N N . GLU A 1 136 ? 14.273 12.617 -1.869 1 88.5 136 GLU A N 1
ATOM 1067 C CA . GLU A 1 136 ? 15.57 12.578 -1.203 1 88.5 136 GLU A CA 1
ATOM 1068 C C . GLU A 1 136 ? 15.539 11.664 0.016 1 88.5 136 GLU A C 1
ATOM 1070 O O . GLU A 1 136 ? 14.75 11.875 0.938 1 88.5 136 GLU A O 1
ATOM 1075 N N . VAL A 1 137 ? 16.375 10.641 -0.074 1 87.81 137 VAL A N 1
ATOM 1076 C CA . VAL A 1 137 ? 16.469 9.688 1.029 1 87.81 137 VAL A CA 1
ATOM 1077 C C . VAL A 1 137 ? 17.906 9.648 1.547 1 87.81 137 VAL A C 1
ATOM 1079 O O . VAL A 1 137 ? 18.828 9.328 0.799 1 87.81 137 VAL A O 1
ATOM 1082 N N . GLU A 1 138 ? 18.031 9.969 2.809 1 83.5 138 GLU A N 1
ATOM 1083 C CA . GLU A 1 138 ? 19.359 9.984 3.43 1 83.5 138 GLU A CA 1
ATOM 1084 C C . GLU A 1 138 ? 20.344 10.812 2.605 1 83.5 138 GLU A C 1
ATOM 1086 O O . GLU A 1 138 ? 21.453 10.359 2.334 1 83.5 138 GLU A O 1
ATOM 1091 N N . GLY A 1 139 ? 19.891 11.844 2.074 1 80.75 139 GLY A N 1
ATOM 1092 C CA . GLY A 1 139 ? 20.75 12.781 1.375 1 80.75 139 GLY A CA 1
ATOM 1093 C C . GLY A 1 139 ? 20.922 12.453 -0.097 1 80.75 139 GLY A C 1
ATOM 1094 O O . GLY A 1 139 ? 21.562 13.211 -0.836 1 80.75 139 GLY A O 1
ATOM 1095 N N . LYS A 1 140 ? 20.484 11.336 -0.542 1 91.06 140 LYS A N 1
ATOM 1096 C CA . LYS A 1 140 ? 20.562 10.953 -1.947 1 91.06 140 LYS A CA 1
ATOM 1097 C C . LYS A 1 140 ? 19.25 11.25 -2.67 1 91.06 140 LYS A C 1
ATOM 1099 O O . LYS A 1 140 ? 18.172 10.891 -2.182 1 91.06 140 LYS A O 1
ATOM 1104 N N . THR A 1 141 ? 19.391 11.867 -3.82 1 92.69 141 THR A N 1
ATOM 1105 C CA . THR A 1 141 ? 18.203 12.266 -4.566 1 92.69 141 THR A CA 1
ATOM 1106 C C . THR A 1 141 ? 17.891 11.25 -5.66 1 92.69 141 THR A C 1
ATOM 1108 O O . THR A 1 141 ? 18.781 10.82 -6.391 1 92.69 141 THR A O 1
ATOM 1111 N N . HIS A 1 142 ? 16.672 10.953 -5.785 1 95.12 142 HIS A N 1
ATOM 1112 C CA . HIS A 1 142 ? 16.172 10.039 -6.809 1 95.12 142 HIS A CA 1
ATOM 1113 C C . HIS A 1 142 ? 14.969 10.625 -7.539 1 95.12 142 HIS A C 1
ATOM 1115 O O . HIS A 1 142 ? 14.148 11.32 -6.938 1 95.12 142 HIS A O 1
ATOM 1121 N N . ILE A 1 143 ? 14.945 10.32 -8.828 1 96 143 ILE A N 1
ATOM 1122 C CA . ILE A 1 143 ? 13.789 10.711 -9.625 1 96 143 ILE A CA 1
ATOM 1123 C C . ILE A 1 143 ? 12.953 9.477 -9.953 1 96 143 ILE A C 1
ATOM 1125 O O . ILE A 1 143 ? 13.461 8.5 -10.492 1 96 143 ILE A O 1
ATOM 1129 N N . LEU A 1 144 ? 11.727 9.57 -9.633 1 96.94 144 LEU A N 1
ATOM 1130 C CA . LEU A 1 144 ? 10.781 8.492 -9.914 1 96.94 144 LEU A CA 1
ATOM 1131 C C . LEU A 1 144 ? 9.742 8.938 -10.945 1 96.94 144 LEU A C 1
ATOM 1133 O O . LEU A 1 144 ? 9.188 10.031 -10.844 1 96.94 144 LEU A O 1
ATOM 1137 N N . ASN A 1 145 ? 9.484 8.07 -11.852 1 96.94 145 ASN A N 1
ATOM 1138 C CA . ASN A 1 145 ? 8.469 8.32 -12.875 1 96.94 145 ASN A CA 1
ATOM 1139 C C . ASN A 1 145 ? 7.211 7.492 -12.625 1 96.94 145 ASN A C 1
ATOM 1141 O O . ASN A 1 145 ? 7.168 6.676 -11.711 1 96.94 145 ASN A O 1
ATOM 1145 N N . GLU A 1 146 ? 6.176 7.816 -13.453 1 96.94 146 GLU A N 1
ATOM 1146 C CA . GLU A 1 146 ? 4.914 7.102 -13.312 1 96.94 146 GLU A CA 1
ATOM 1147 C C . GLU A 1 146 ? 5.133 5.59 -13.305 1 96.94 146 GLU A C 1
ATOM 1149 O O . GLU A 1 146 ? 5.785 5.047 -14.195 1 96.94 146 GLU A O 1
ATOM 1154 N N . GLY A 1 147 ? 4.648 4.992 -12.281 1 96.44 147 GLY A N 1
ATOM 1155 C CA . GLY A 1 147 ? 4.762 3.547 -12.156 1 96.44 147 GLY A CA 1
ATOM 1156 C C . GLY A 1 147 ? 5.934 3.115 -11.297 1 96.44 147 GLY A C 1
ATOM 1157 O O . GLY A 1 147 ? 5.996 1.966 -10.852 1 96.44 147 GLY A O 1
ATOM 1158 N N . ASP A 1 148 ? 6.938 3.984 -11.062 1 97.44 148 ASP A N 1
ATOM 1159 C CA . ASP A 1 148 ? 8.07 3.654 -10.203 1 97.44 148 ASP A CA 1
ATOM 1160 C C . ASP A 1 148 ? 7.641 3.594 -8.742 1 97.44 148 ASP A C 1
ATOM 1162 O O . ASP A 1 148 ? 6.715 4.293 -8.328 1 97.44 148 ASP A O 1
ATOM 1166 N N . SER A 1 149 ? 8.281 2.697 -7.957 1 97.62 149 SER A N 1
ATOM 1167 C CA . SER A 1 149 ? 7.984 2.561 -6.535 1 97.62 149 SER A CA 1
ATOM 1168 C C . SER A 1 149 ? 9.25 2.713 -5.691 1 97.62 149 SER A C 1
ATOM 1170 O O . SER A 1 149 ? 10.359 2.523 -6.191 1 97.62 149 SER A O 1
ATOM 1172 N N . ILE A 1 150 ? 9.078 3.111 -4.469 1 95.19 150 ILE A N 1
ATOM 1173 C CA . ILE A 1 150 ? 10.188 3.27 -3.537 1 95.19 150 ILE A CA 1
ATOM 1174 C C . ILE A 1 150 ? 9.797 2.709 -2.172 1 95.19 150 ILE A C 1
ATOM 1176 O O . ILE A 1 150 ? 8.656 2.879 -1.727 1 95.19 150 ILE A O 1
ATOM 1180 N N . TYR A 1 151 ? 10.672 1.986 -1.53 1 93.94 151 TYR A N 1
ATOM 1181 C CA . TYR A 1 151 ? 10.547 1.514 -0.156 1 93.94 151 TYR A CA 1
ATOM 1182 C C . TYR A 1 151 ? 11.414 2.34 0.785 1 93.94 151 TYR A C 1
ATOM 1184 O O . TYR A 1 151 ? 12.617 2.502 0.551 1 93.94 151 TYR A O 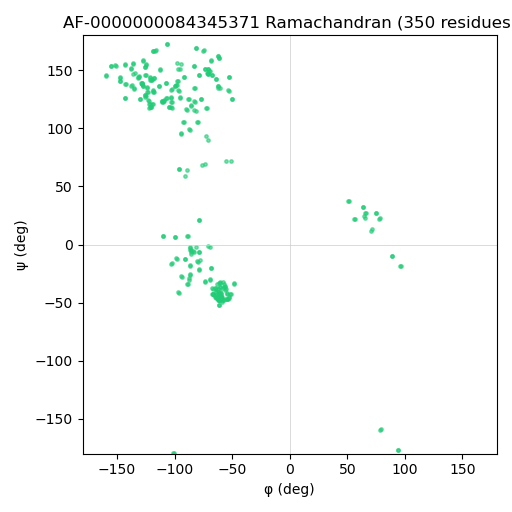1
ATOM 1192 N N . ILE A 1 152 ? 10.844 2.855 1.8 1 89.12 152 ILE A N 1
ATOM 1193 C CA . ILE A 1 152 ? 11.586 3.641 2.783 1 89.12 152 ILE A CA 1
ATOM 1194 C C . ILE A 1 152 ? 11.484 2.971 4.152 1 89.12 152 ILE A C 1
ATOM 1196 O O . ILE A 1 152 ? 10.391 2.783 4.684 1 89.12 152 ILE A O 1
ATOM 1200 N N . THR A 1 153 ? 12.594 2.65 4.664 1 87.62 153 THR A N 1
ATOM 1201 C CA . THR A 1 153 ? 12.672 1.988 5.961 1 87.62 153 THR A CA 1
ATOM 1202 C C . THR A 1 153 ? 12.359 2.969 7.09 1 87.62 153 THR A C 1
ATOM 1204 O O . THR A 1 153 ? 12.609 4.168 6.961 1 87.62 153 THR A O 1
ATOM 1207 N N . LYS A 1 154 ? 11.836 2.42 8.125 1 80.12 154 LYS A N 1
ATOM 1208 C CA . LYS A 1 154 ? 11.508 3.242 9.289 1 80.12 154 LYS A CA 1
ATOM 1209 C C . LYS A 1 154 ? 12.711 4.07 9.734 1 80.12 154 LYS A C 1
ATOM 1211 O O . LYS A 1 154 ? 13.852 3.627 9.617 1 80.12 154 LYS A O 1
ATOM 1216 N N . PHE A 1 155 ? 12.461 5.359 10.227 1 73 155 PHE A N 1
ATOM 1217 C CA . PHE A 1 155 ? 13.406 6.297 10.82 1 73 155 PHE A CA 1
ATOM 1218 C C . PHE A 1 155 ? 14.359 6.852 9.773 1 73 155 PHE A C 1
ATOM 1220 O O . PHE A 1 155 ? 15.406 7.406 10.109 1 73 155 PHE A O 1
ATOM 1227 N N . THR A 1 156 ? 14.141 6.668 8.539 1 81.12 156 THR A N 1
ATOM 1228 C CA . THR A 1 156 ? 14.961 7.211 7.461 1 81.12 156 THR A CA 1
ATOM 1229 C C . THR A 1 156 ? 14.469 8.594 7.047 1 81.12 156 THR A C 1
ATOM 1231 O O . THR A 1 156 ? 13.344 8.734 6.551 1 81.12 156 THR A O 1
ATOM 1234 N N . PRO A 1 157 ? 15.258 9.547 7.238 1 75.44 157 PRO A N 1
ATOM 1235 C CA . PRO A 1 157 ? 14.844 10.883 6.797 1 75.44 157 PRO A CA 1
ATOM 1236 C C . PRO A 1 157 ? 14.602 10.953 5.293 1 75.44 157 PRO A C 1
ATOM 1238 O O . PRO A 1 157 ? 15.383 10.398 4.512 1 75.44 157 PRO A O 1
ATOM 1241 N N . HIS A 1 158 ? 13.547 11.555 4.84 1 82.81 158 HIS A N 1
ATOM 1242 C CA . HIS A 1 158 ? 13.25 11.688 3.418 1 82.81 158 HIS A CA 1
ATOM 1243 C C . HIS A 1 158 ? 12.422 12.938 3.145 1 82.81 158 HIS A C 1
ATOM 1245 O O . HIS A 1 158 ? 11.758 13.453 4.043 1 82.81 158 HIS A O 1
ATOM 1251 N N . LYS A 1 159 ? 12.547 13.461 1.89 1 80.5 159 LYS A N 1
ATOM 1252 C CA . LYS A 1 159 ? 11.812 14.617 1.382 1 80.5 159 LYS A CA 1
ATOM 1253 C C . LYS A 1 159 ? 11.305 14.367 -0.034 1 80.5 159 LYS A C 1
ATOM 1255 O O . LYS A 1 159 ? 11.891 13.578 -0.78 1 80.5 159 LYS A O 1
ATOM 1260 N N . TYR A 1 160 ? 10.203 15.156 -0.327 1 85.44 160 TYR A N 1
ATOM 1261 C CA . TYR A 1 160 ? 9.594 14.992 -1.644 1 85.44 160 TYR A CA 1
ATOM 1262 C C . TYR A 1 160 ? 9.523 16.328 -2.381 1 85.44 160 TYR A C 1
ATOM 1264 O O . TYR A 1 160 ? 9.297 17.375 -1.766 1 85.44 160 TYR A O 1
ATOM 1272 N N . LYS A 1 161 ? 9.672 16.203 -3.645 1 88.25 161 LYS A N 1
ATOM 1273 C CA . LYS A 1 161 ? 9.516 17.359 -4.523 1 88.25 161 LYS A CA 1
ATOM 1274 C C . LYS A 1 161 ? 8.953 16.938 -5.883 1 88.25 161 LYS A C 1
ATOM 1276 O O . LYS A 1 161 ? 9.211 15.836 -6.352 1 88.25 161 LYS A O 1
ATOM 1281 N N . ASN A 1 162 ? 8.078 17.781 -6.473 1 93.56 162 ASN A N 1
ATOM 1282 C CA . ASN A 1 162 ? 7.703 17.672 -7.879 1 93.56 162 ASN A CA 1
ATOM 1283 C C . ASN A 1 162 ? 8.602 18.531 -8.766 1 93.56 162 ASN A C 1
ATOM 1285 O O . ASN A 1 162 ? 8.445 19.75 -8.82 1 93.56 162 ASN A O 1
ATOM 1289 N N . PRO A 1 163 ? 9.461 17.906 -9.445 1 92.5 163 PRO A N 1
ATOM 1290 C CA . PRO A 1 163 ? 10.43 18.672 -10.234 1 92.5 163 PRO A CA 1
ATOM 1291 C C . PRO A 1 163 ? 9.852 19.172 -11.562 1 92.5 163 PRO A C 1
ATOM 1293 O O . PRO A 1 163 ? 10.477 19.969 -12.25 1 92.5 163 PRO A O 1
ATOM 1296 N N . GLY A 1 164 ? 8.758 18.656 -11.977 1 91.5 164 GLY A N 1
ATOM 1297 C CA . GLY A 1 164 ? 8.18 19 -13.273 1 91.5 164 GLY A CA 1
ATOM 1298 C C . GLY A 1 164 ? 7.039 20 -13.172 1 91.5 164 GLY A C 1
ATOM 1299 O O . GLY A 1 164 ? 6.664 20.406 -12.078 1 91.5 164 GLY A O 1
ATOM 1300 N N . GLU A 1 165 ? 6.438 20.359 -14.328 1 92.94 165 GLU A N 1
ATOM 1301 C CA . GLU A 1 165 ? 5.348 21.328 -14.406 1 92.94 165 GLU A CA 1
ATOM 1302 C C . GLU A 1 165 ? 3.996 20.656 -14.195 1 92.94 165 GLU A C 1
ATOM 1304 O O . GLU A 1 165 ? 3.062 21.266 -13.68 1 92.94 165 GLU A O 1
ATOM 1309 N N . GLU A 1 166 ? 3.965 19.438 -14.5 1 94.88 166 GLU A N 1
ATOM 1310 C CA . GLU A 1 166 ? 2.709 18.703 -14.375 1 94.88 166 GLU A CA 1
ATOM 1311 C C . GLU A 1 166 ? 2.49 18.234 -12.945 1 94.88 166 GLU A C 1
ATOM 1313 O O . GLU A 1 166 ? 3.451 18 -12.203 1 94.88 166 GLU A O 1
ATOM 1318 N N . THR A 1 167 ? 1.264 18.078 -12.609 1 96.06 167 THR A N 1
ATOM 1319 C CA . THR A 1 167 ? 0.897 17.594 -11.281 1 96.06 167 THR A CA 1
ATOM 1320 C C . THR A 1 167 ? 1.435 16.188 -11.055 1 96.06 167 THR A C 1
ATOM 1322 O O . THR A 1 167 ? 1.392 15.344 -11.953 1 96.06 167 THR A O 1
ATOM 1325 N N . ASN A 1 168 ? 1.981 16.062 -9.812 1 96.12 168 ASN A N 1
ATOM 1326 C CA . ASN A 1 168 ? 2.406 14.727 -9.391 1 96.12 168 ASN A CA 1
ATOM 1327 C C . ASN A 1 168 ? 1.402 14.102 -8.43 1 96.12 168 ASN A C 1
ATOM 1329 O O . ASN A 1 168 ? 0.883 14.773 -7.539 1 96.12 168 ASN A O 1
ATOM 1333 N N . ILE A 1 169 ? 1.056 12.828 -8.656 1 96.75 169 ILE A N 1
ATOM 1334 C CA . ILE A 1 169 ? 0.239 12.062 -7.727 1 96.75 169 ILE A CA 1
ATOM 1335 C C . ILE A 1 169 ? 0.986 10.797 -7.309 1 96.75 169 ILE A C 1
ATOM 1337 O O . ILE A 1 169 ? 1.446 10.031 -8.156 1 96.75 169 ILE A O 1
ATOM 1341 N N . THR A 1 170 ? 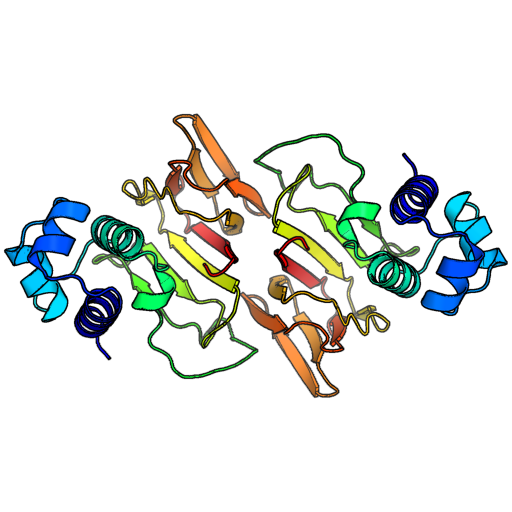1.155 10.633 -5.988 1 95.75 170 THR A N 1
ATOM 1342 C CA . THR A 1 170 ? 1.801 9.453 -5.43 1 95.75 170 THR A CA 1
ATOM 1343 C C . THR A 1 170 ? 0.932 8.82 -4.34 1 95.75 170 THR A C 1
ATOM 1345 O O . THR A 1 170 ? 0.327 9.531 -3.535 1 95.75 170 THR A O 1
ATOM 1348 N N . TYR A 1 171 ? 0.833 7.504 -4.32 1 96.31 171 TYR A N 1
ATOM 1349 C CA . TYR A 1 171 ? 0.172 6.781 -3.238 1 96.31 171 TYR A CA 1
ATOM 1350 C C . TYR A 1 171 ? 1.192 6.215 -2.26 1 96.31 171 TYR A C 1
ATOM 1352 O O . TYR A 1 171 ? 2.234 5.695 -2.668 1 96.31 171 TYR A O 1
ATOM 1360 N N . TRP A 1 172 ? 0.949 6.336 -1.012 1 91.25 172 TRP A N 1
ATOM 1361 C CA . TRP A 1 172 ? 1.835 5.879 0.054 1 91.25 172 TRP A CA 1
ATOM 1362 C C . TRP A 1 172 ? 1.112 4.914 0.986 1 91.25 172 TRP A C 1
ATOM 1364 O O . TRP A 1 172 ? -0.03 5.16 1.38 1 91.25 172 TRP A O 1
ATOM 1374 N N . PHE A 1 173 ? 1.815 3.834 1.309 1 92.44 173 PHE A N 1
ATOM 1375 C CA . PHE A 1 173 ? 1.24 2.785 2.143 1 92.44 173 PHE A CA 1
ATOM 1376 C C . PHE A 1 173 ? 2.16 2.457 3.311 1 92.44 173 PHE A C 1
ATOM 1378 O O . PHE A 1 173 ? 3.379 2.377 3.145 1 92.44 173 PHE A O 1
ATOM 1385 N N . SER A 1 174 ? 1.588 2.244 4.5 1 88.25 174 SER A N 1
ATOM 1386 C CA . SER A 1 174 ? 2.352 1.881 5.688 1 88.25 174 SER A CA 1
ATOM 1387 C C . SER A 1 174 ? 1.485 1.125 6.691 1 88.25 174 SER A C 1
ATOM 1389 O O . SER A 1 174 ? 0.257 1.221 6.656 1 88.25 174 SER A O 1
ATOM 1391 N N . PRO A 1 175 ? 2.148 0.28 7.535 1 85.19 175 PRO A N 1
ATOM 1392 C CA . PRO A 1 175 ? 1.383 -0.275 8.656 1 85.19 175 PRO A CA 1
ATOM 1393 C C . PRO A 1 175 ? 0.989 0.783 9.68 1 85.19 175 PRO A C 1
ATOM 1395 O O . PRO A 1 175 ? 1.658 1.813 9.797 1 85.19 175 PRO A O 1
ATOM 1398 N N . ARG A 1 176 ? -0.235 0.494 10.234 1 75.12 176 ARG A N 1
ATOM 1399 C CA . ARG A 1 176 ? -0.61 1.375 11.336 1 75.12 176 ARG A CA 1
ATOM 1400 C C . ARG A 1 176 ? 0.138 1.004 12.609 1 75.12 176 ARG A C 1
ATOM 1402 O O . ARG A 1 176 ? 0.347 -0.178 12.891 1 75.12 176 ARG A O 1
ATOM 1409 N N . ASN A 1 177 ? 0.818 1.892 13.227 1 60.81 177 ASN A N 1
ATOM 1410 C CA . ASN A 1 177 ? 1.553 1.668 14.469 1 60.81 177 ASN A CA 1
ATOM 1411 C C . ASN A 1 177 ? 0.621 1.258 15.609 1 60.81 177 ASN A C 1
ATOM 1413 O O . ASN A 1 177 ? -0.556 1.624 15.617 1 60.81 177 ASN A O 1
ATOM 1417 N N . MET B 1 1 ? 16.922 -20.141 -6.719 1 64.81 1 MET B N 1
ATOM 1418 C CA . MET B 1 1 ? 16.062 -21.219 -6.273 1 64.81 1 MET B CA 1
ATOM 1419 C C . MET B 1 1 ? 14.742 -21.203 -7.039 1 64.81 1 MET B C 1
ATOM 1421 O O . MET B 1 1 ? 14.18 -20.141 -7.301 1 64.81 1 MET B O 1
ATOM 1425 N N . SER B 1 2 ? 14.359 -22.422 -7.5 1 70.31 2 SER B N 1
ATOM 1426 C CA . SER B 1 2 ? 13.102 -22.531 -8.219 1 70.31 2 SER B CA 1
ATOM 1427 C C . SER B 1 2 ? 11.906 -22.438 -7.273 1 70.31 2 SER B C 1
ATOM 1429 O O . SER B 1 2 ? 12.078 -22.438 -6.051 1 70.31 2 SER B O 1
ATOM 1431 N N . LEU B 1 3 ? 10.688 -22.266 -7.84 1 76.31 3 LEU B N 1
ATOM 1432 C CA . LEU B 1 3 ? 9.469 -22.219 -7.043 1 76.31 3 LEU B CA 1
ATOM 1433 C C . LEU B 1 3 ? 9.328 -23.469 -6.188 1 76.31 3 LEU B C 1
ATOM 1435 O O . LEU B 1 3 ? 9.055 -23.375 -4.988 1 76.31 3 LEU B O 1
ATOM 1439 N N . GLY B 1 4 ? 9.562 -24.594 -6.883 1 81.94 4 GLY B N 1
ATOM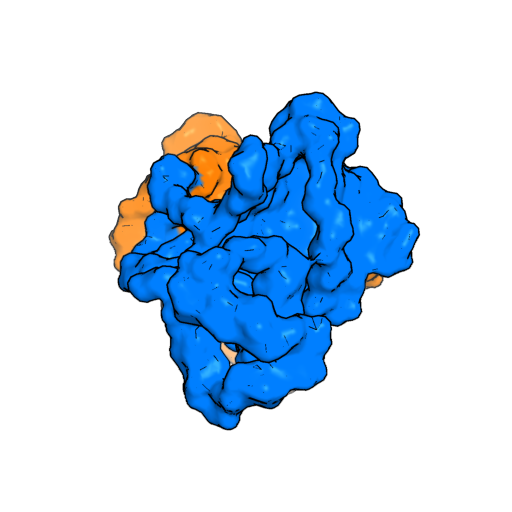 1440 C CA . GLY B 1 4 ? 9.461 -25.859 -6.168 1 81.94 4 GLY B CA 1
ATOM 1441 C C . GLY B 1 4 ? 10.445 -25.984 -5.02 1 81.94 4 GLY B C 1
ATOM 1442 O O . GLY B 1 4 ? 10.078 -26.422 -3.926 1 81.94 4 GLY B O 1
ATOM 1443 N N . GLU B 1 5 ? 11.625 -25.562 -5.242 1 85.12 5 GLU B N 1
ATOM 1444 C CA . GLU B 1 5 ? 12.656 -25.609 -4.207 1 85.12 5 GLU B CA 1
ATOM 1445 C C . GLU B 1 5 ? 12.289 -24.719 -3.025 1 85.12 5 GLU B C 1
ATOM 1447 O O . GLU B 1 5 ? 12.539 -25.062 -1.871 1 85.12 5 GLU B O 1
ATOM 1452 N N . ARG B 1 6 ? 11.766 -23.578 -3.328 1 82.94 6 ARG B N 1
ATOM 1453 C CA . ARG B 1 6 ? 11.375 -22.656 -2.266 1 82.94 6 ARG B CA 1
ATOM 1454 C C . ARG B 1 6 ? 10.25 -23.25 -1.417 1 82.94 6 ARG B C 1
ATOM 1456 O O . ARG B 1 6 ? 10.281 -23.156 -0.188 1 82.94 6 ARG B O 1
ATOM 1463 N N . ILE B 1 7 ? 9.328 -23.828 -2.143 1 86.62 7 ILE B N 1
ATOM 1464 C CA . ILE B 1 7 ? 8.227 -24.469 -1.437 1 86.62 7 ILE B CA 1
ATOM 1465 C C . ILE B 1 7 ? 8.773 -25.562 -0.527 1 86.62 7 ILE B C 1
ATOM 1467 O O . ILE B 1 7 ? 8.406 -25.656 0.647 1 86.62 7 ILE B O 1
ATOM 1471 N N . LYS B 1 8 ? 9.656 -26.328 -1.089 1 92.12 8 LYS B N 1
ATOM 1472 C CA . LYS B 1 8 ? 10.281 -27.406 -0.323 1 92.12 8 LYS B CA 1
ATOM 1473 C C . LYS B 1 8 ? 11.016 -26.859 0.896 1 92.12 8 LYS B C 1
ATOM 1475 O O . LYS B 1 8 ? 10.891 -27.391 1.998 1 92.12 8 LYS B O 1
ATOM 1480 N N . ASN B 1 9 ? 11.742 -25.828 0.693 1 90.38 9 ASN B N 1
ATOM 1481 C CA . ASN B 1 9 ? 12.516 -25.219 1.771 1 90.38 9 ASN B CA 1
ATOM 1482 C C . ASN B 1 9 ? 11.609 -24.719 2.893 1 90.38 9 ASN B C 1
ATOM 1484 O O . ASN B 1 9 ? 11.898 -24.922 4.07 1 90.38 9 ASN B O 1
ATOM 1488 N N . PHE B 1 10 ? 10.617 -24.047 2.535 1 88.69 10 PHE B N 1
ATOM 1489 C CA . PHE B 1 10 ? 9.695 -23.547 3.543 1 88.69 10 PHE B CA 1
ATOM 1490 C C . PHE B 1 10 ? 9.016 -24.688 4.277 1 88.69 10 PHE B C 1
ATOM 1492 O O . PHE B 1 10 ? 8.828 -24.625 5.496 1 88.69 10 PHE B O 1
ATOM 1499 N N . ARG B 1 11 ? 8.547 -25.672 3.451 1 94 11 ARG B N 1
ATOM 1500 C CA . ARG B 1 11 ? 7.93 -26.844 4.07 1 94 11 ARG B CA 1
ATOM 1501 C C . ARG B 1 11 ? 8.859 -27.469 5.102 1 94 11 ARG B C 1
ATOM 1503 O O . ARG B 1 11 ? 8.438 -27.75 6.23 1 94 11 ARG B O 1
ATOM 1510 N N . LYS B 1 12 ? 10.094 -27.656 4.77 1 94.81 12 LYS B N 1
ATOM 1511 C CA . LYS B 1 12 ? 11.078 -28.281 5.648 1 94.81 12 LYS B CA 1
ATOM 1512 C C . LYS B 1 12 ? 11.352 -27.391 6.867 1 94.81 12 LYS B C 1
ATOM 1514 O O . LYS B 1 12 ? 11.508 -27.906 7.98 1 94.81 12 LYS B O 1
ATOM 1519 N N . LYS B 1 13 ? 11.469 -26.172 6.66 1 92.44 13 LYS B N 1
ATOM 1520 C CA . LYS B 1 13 ? 11.695 -25.234 7.754 1 92.44 13 LYS B CA 1
ATOM 1521 C C . LYS B 1 13 ? 10.578 -25.312 8.789 1 92.44 13 LYS B C 1
ATOM 1523 O O . LYS B 1 13 ? 10.82 -25.109 9.984 1 92.44 13 LYS B O 1
ATOM 1528 N N . LYS B 1 14 ? 9.422 -25.594 8.312 1 92 14 LYS B N 1
ATOM 1529 C CA . LYS B 1 14 ? 8.266 -25.719 9.203 1 92 14 LYS B CA 1
ATOM 1530 C C . LYS B 1 14 ? 8.188 -27.109 9.812 1 92 14 LYS B C 1
ATOM 1532 O O . LYS B 1 14 ? 7.258 -27.406 10.57 1 92 14 LYS B O 1
ATOM 1537 N N . GLY B 1 15 ? 9.109 -28 9.328 1 94.38 15 GLY B N 1
ATOM 1538 C CA . GLY B 1 15 ? 9.164 -29.359 9.852 1 94.38 15 GLY B CA 1
ATOM 1539 C C . GLY B 1 15 ? 8.07 -30.266 9.297 1 94.38 15 GLY B C 1
ATOM 1540 O O . GLY B 1 15 ? 7.691 -31.25 9.93 1 94.38 15 GLY B O 1
ATOM 1541 N N . LEU B 1 16 ? 7.59 -29.938 8.258 1 95.31 16 LEU B N 1
ATOM 1542 C CA . LEU B 1 16 ? 6.488 -30.703 7.68 1 95.31 16 LEU B CA 1
ATOM 1543 C C . LEU B 1 16 ? 6.996 -31.688 6.637 1 95.31 16 LEU B C 1
ATOM 1545 O O . LEU B 1 16 ? 7.902 -31.359 5.863 1 95.31 16 LEU B O 1
ATOM 1549 N N . THR B 1 17 ? 6.418 -32.875 6.609 1 96.06 17 THR B N 1
ATOM 1550 C CA . THR B 1 17 ? 6.605 -33.812 5.492 1 96.06 17 THR B CA 1
ATOM 1551 C C . THR B 1 17 ? 5.672 -33.438 4.336 1 96.06 17 THR B C 1
ATOM 1553 O O . THR B 1 17 ? 4.773 -32.625 4.488 1 96.06 17 THR B O 1
ATOM 1556 N N . ILE B 1 18 ? 5.918 -34.062 3.258 1 95.88 18 ILE B N 1
ATOM 1557 C CA . ILE B 1 18 ? 5.02 -33.844 2.125 1 95.88 18 ILE B CA 1
ATOM 1558 C C . ILE B 1 18 ? 3.615 -34.312 2.496 1 95.88 18 ILE B C 1
ATOM 1560 O O . ILE B 1 18 ? 2.623 -33.688 2.129 1 95.88 18 ILE B O 1
ATOM 1564 N N . LYS B 1 19 ? 3.547 -35.406 3.219 1 96.25 19 LYS B N 1
ATOM 1565 C CA . LYS B 1 19 ? 2.262 -35.938 3.676 1 96.25 19 LYS B CA 1
ATOM 1566 C C . LYS B 1 19 ? 1.541 -34.938 4.559 1 96.25 19 LYS B C 1
ATOM 1568 O O . LYS B 1 19 ? 0.335 -34.719 4.414 1 96.25 19 LYS B O 1
ATOM 1573 N N . ASP B 1 20 ? 2.283 -34.344 5.43 1 96.31 20 ASP B N 1
ATOM 1574 C CA . ASP B 1 20 ? 1.711 -33.344 6.301 1 96.31 20 ASP B CA 1
ATOM 1575 C C . ASP B 1 20 ? 1.118 -32.188 5.484 1 96.31 20 ASP B C 1
ATOM 1577 O O . ASP B 1 20 ? 0.002 -31.734 5.754 1 96.31 20 ASP B O 1
ATOM 1581 N N . LEU B 1 21 ? 1.896 -31.734 4.523 1 95.56 21 LEU B N 1
ATOM 1582 C CA . LEU B 1 21 ? 1.458 -30.609 3.691 1 95.56 21 LEU B CA 1
ATOM 1583 C C . LEU B 1 21 ? 0.238 -31 2.861 1 95.56 21 LEU B C 1
ATOM 1585 O O . LEU B 1 21 ? -0.672 -30.188 2.674 1 95.56 21 LEU B O 1
ATOM 1589 N N . SER B 1 22 ? 0.208 -32.188 2.404 1 95 22 SER B N 1
ATOM 1590 C CA . SER B 1 22 ? -0.932 -32.719 1.659 1 95 22 SER B CA 1
ATOM 1591 C C . SER B 1 22 ? -2.207 -32.656 2.494 1 95 22 SER B C 1
ATOM 1593 O O . SER B 1 22 ? -3.252 -32.219 2.016 1 95 22 SER B O 1
ATOM 1595 N N . GLU B 1 23 ? -2.113 -33.031 3.641 1 95.06 23 GLU B N 1
ATOM 1596 C CA . GLU B 1 23 ? -3.27 -33.062 4.531 1 95.06 23 GLU B CA 1
ATOM 1597 C C . GLU B 1 23 ? -3.76 -31.656 4.844 1 95.06 23 GLU B C 1
ATOM 1599 O O . GLU B 1 23 ? -4.969 -31.406 4.895 1 95.06 23 GLU B O 1
ATOM 1604 N N . LYS B 1 24 ? -2.844 -30.859 4.969 1 92.62 24 LYS B N 1
ATOM 1605 C CA . LYS B 1 24 ? -3.195 -29.484 5.328 1 92.62 24 LYS B CA 1
ATOM 1606 C C . LYS B 1 24 ? -3.812 -28.75 4.145 1 92.62 24 LYS B C 1
ATOM 1608 O O . LYS B 1 24 ? -4.605 -27.812 4.328 1 92.62 24 LYS B O 1
ATOM 1613 N N . THR B 1 25 ? -3.381 -29.094 2.961 1 89.81 25 THR B N 1
ATOM 1614 C CA . THR B 1 25 ? -3.777 -28.328 1.781 1 89.81 25 THR B CA 1
ATOM 1615 C C . THR B 1 25 ? -4.867 -29.062 1.006 1 89.81 25 THR B C 1
ATOM 1617 O O . THR B 1 25 ? -5.496 -28.5 0.115 1 89.81 25 THR B O 1
ATOM 1620 N N . ASN B 1 26 ? -5.086 -30.359 1.254 1 91.56 26 ASN B N 1
ATOM 1621 C CA . ASN B 1 26 ? -5.988 -31.25 0.521 1 91.56 26 ASN B CA 1
ATOM 1622 C C . ASN B 1 26 ? -5.535 -31.438 -0.922 1 91.56 26 ASN B C 1
ATOM 1624 O O . ASN B 1 26 ? -6.359 -31.609 -1.822 1 91.56 26 ASN B O 1
ATOM 1628 N N . LEU B 1 27 ? -4.305 -31.25 -1.097 1 91.12 27 LEU B N 1
ATOM 1629 C CA . LEU B 1 27 ? -3.668 -31.594 -2.363 1 91.12 27 LEU B CA 1
ATOM 1630 C C . LEU B 1 27 ? -3 -32.969 -2.279 1 91.12 27 LEU B C 1
ATOM 1632 O O . LEU B 1 27 ? -2.549 -33.375 -1.208 1 91.12 27 LEU B O 1
ATOM 1636 N N . SER B 1 28 ? -2.947 -33.562 -3.338 1 93.38 28 SER B N 1
ATOM 1637 C CA . SER B 1 28 ? -2.391 -34.938 -3.301 1 93.38 28 SER B CA 1
ATOM 1638 C C . SER B 1 28 ? -0.886 -34.906 -3.053 1 93.38 28 SER B C 1
ATOM 1640 O O . SER B 1 28 ? -0.214 -33.906 -3.396 1 93.38 28 SER B O 1
ATOM 1642 N N . ILE B 1 29 ? -0.418 -36 -2.408 1 94.69 29 ILE B N 1
ATOM 1643 C CA . ILE B 1 29 ? 1.01 -36.188 -2.17 1 94.69 29 ILE B CA 1
ATOM 1644 C C . ILE B 1 29 ? 1.771 -36.094 -3.49 1 94.69 29 ILE B C 1
ATOM 1646 O O . ILE B 1 29 ? 2.818 -35.438 -3.566 1 94.69 29 ILE B O 1
ATOM 1650 N N . GLY B 1 30 ? 1.198 -36.688 -4.461 1 93.19 30 GLY B N 1
ATOM 1651 C CA . GLY B 1 30 ? 1.823 -36.656 -5.773 1 93.19 30 GLY B CA 1
ATOM 1652 C C . GLY B 1 30 ? 1.961 -35.25 -6.344 1 93.19 30 GLY B C 1
ATOM 1653 O O . GLY B 1 30 ? 3.004 -34.906 -6.902 1 93.19 30 GLY B O 1
ATOM 1654 N N . PHE B 1 31 ? 0.952 -34.531 -6.285 1 90.5 31 PHE B N 1
ATOM 1655 C CA . PHE B 1 31 ? 0.975 -33.156 -6.801 1 90.5 31 PHE B CA 1
ATOM 1656 C C . PHE B 1 31 ? 2.041 -32.312 -6.098 1 90.5 31 PHE B C 1
ATOM 1658 O O . PHE B 1 31 ? 2.826 -31.625 -6.746 1 90.5 31 PHE B O 1
ATOM 1665 N N . ILE B 1 32 ? 2.064 -32.375 -4.719 1 94.31 32 ILE B N 1
ATOM 1666 C CA . ILE B 1 32 ? 3.025 -31.594 -3.934 1 94.31 32 ILE B CA 1
ATOM 1667 C C . ILE B 1 32 ? 4.445 -32.031 -4.289 1 94.31 32 ILE B C 1
ATOM 1669 O O . ILE B 1 32 ? 5.336 -31.203 -4.449 1 94.31 32 ILE B O 1
ATOM 1673 N N . SER B 1 33 ? 4.625 -33.344 -4.379 1 93.5 33 SER B N 1
ATOM 1674 C CA . SER B 1 33 ? 5.93 -33.875 -4.75 1 93.5 33 SER B CA 1
ATOM 1675 C C . SER B 1 33 ? 6.375 -33.375 -6.113 1 93.5 33 SER B C 1
ATOM 1677 O O . SER B 1 33 ? 7.512 -32.906 -6.273 1 93.5 33 SER B O 1
ATOM 1679 N N . ASN B 1 34 ? 5.492 -33.438 -7.082 1 89.31 34 ASN B N 1
ATOM 1680 C CA . ASN B 1 34 ? 5.793 -32.906 -8.422 1 89.31 34 ASN B CA 1
ATOM 1681 C C . ASN B 1 34 ? 6.082 -31.422 -8.398 1 89.31 34 ASN B C 1
ATOM 1683 O O . ASN B 1 34 ? 6.98 -30.953 -9.102 1 89.31 34 ASN B O 1
ATOM 1687 N N . LEU B 1 35 ? 5.32 -30.688 -7.641 1 87.31 35 LEU B N 1
ATOM 1688 C CA . LEU B 1 35 ? 5.484 -29.25 -7.531 1 87.31 35 LEU B CA 1
ATOM 1689 C C . LEU B 1 35 ? 6.859 -28.891 -6.977 1 87.31 35 LEU B C 1
ATOM 1691 O O . LEU B 1 35 ? 7.555 -28.031 -7.523 1 87.31 35 LEU B O 1
ATOM 1695 N N . GLU B 1 36 ? 7.227 -29.609 -5.93 1 92.06 36 GLU B N 1
ATOM 1696 C CA . GLU B 1 36 ? 8.508 -29.328 -5.289 1 92.06 36 GLU B CA 1
ATOM 1697 C C . GLU B 1 36 ? 9.672 -29.703 -6.199 1 92.06 36 GLU B C 1
ATOM 1699 O O . GLU B 1 36 ? 10.797 -29.219 -6.004 1 92.06 36 GLU B O 1
ATOM 1704 N N . ARG B 1 37 ? 9.43 -30.531 -7.152 1 88.62 37 ARG B N 1
ATOM 1705 C CA . ARG B 1 37 ? 10.461 -30.938 -8.102 1 88.62 37 ARG B CA 1
ATOM 1706 C C . ARG B 1 37 ? 10.336 -30.172 -9.414 1 88.62 37 ARG B C 1
ATOM 1708 O O . ARG B 1 37 ? 11 -30.516 -10.398 1 88.62 37 ARG B O 1
ATOM 1715 N N . ASP B 1 38 ? 9.43 -29.234 -9.359 1 81.75 38 ASP B N 1
ATOM 1716 C CA . ASP B 1 38 ? 9.203 -28.359 -10.492 1 81.75 38 ASP B CA 1
ATOM 1717 C C . ASP B 1 38 ? 8.703 -29.141 -11.711 1 81.75 38 ASP B C 1
ATOM 1719 O O . ASP B 1 38 ? 9.07 -28.828 -12.844 1 81.75 38 ASP B O 1
ATOM 1723 N N . LEU B 1 39 ? 7.977 -30.156 -11.477 1 77.19 39 LEU B N 1
ATOM 1724 C CA . LEU B 1 39 ? 7.414 -30.984 -12.539 1 77.19 39 LEU B CA 1
ATOM 1725 C C . LEU B 1 39 ? 5.961 -30.609 -12.805 1 77.19 39 LEU B C 1
ATOM 1727 O O . LEU B 1 39 ? 5.344 -31.125 -13.742 1 77.19 39 LEU B O 1
ATOM 1731 N N . SER B 1 40 ? 5.371 -29.812 -11.938 1 70.19 40 SER B N 1
ATOM 1732 C CA . SER B 1 40 ? 4.031 -29.281 -12.133 1 70.19 40 SER B CA 1
ATOM 1733 C C . SER B 1 40 ? 3.98 -27.797 -11.773 1 70.19 40 SER B C 1
ATOM 1735 O O . SER B 1 40 ? 4.781 -27.312 -10.969 1 70.19 40 SER B O 1
ATOM 1737 N N . SER B 1 41 ? 3.145 -27.078 -12.492 1 66.19 41 SER B N 1
ATOM 1738 C CA . SER B 1 41 ? 2.922 -25.656 -12.188 1 66.19 41 SER B CA 1
ATOM 1739 C C . SER B 1 41 ? 1.605 -25.453 -11.445 1 66.19 41 SER B C 1
ATOM 1741 O O . SER B 1 41 ? 0.547 -25.875 -11.93 1 66.19 41 SER B O 1
ATOM 1743 N N . PRO B 1 42 ? 1.842 -24.969 -10.273 1 69.88 42 PRO B N 1
ATOM 1744 C CA . PRO B 1 42 ? 0.601 -24.766 -9.523 1 69.88 42 PRO B CA 1
ATOM 1745 C C . PRO B 1 42 ? -0.238 -23.609 -10.055 1 69.88 42 PRO B C 1
ATOM 1747 O O . PRO B 1 42 ? 0.29 -22.719 -10.727 1 69.88 42 PRO B O 1
ATOM 1750 N N . THR B 1 43 ? -1.533 -23.859 -9.883 1 62.25 43 THR B N 1
ATOM 1751 C CA . THR B 1 43 ? -2.391 -22.688 -10.023 1 62.25 43 THR B CA 1
ATOM 1752 C C . THR B 1 43 ? -2.158 -21.719 -8.867 1 62.25 43 THR B C 1
ATOM 1754 O O . THR B 1 43 ? -1.557 -22.078 -7.855 1 62.25 43 THR B O 1
ATOM 1757 N N . ILE B 1 44 ? -2.5 -20.453 -9.047 1 59.16 44 ILE B N 1
ATOM 1758 C CA . ILE B 1 44 ? -2.387 -19.469 -7.98 1 59.16 44 ILE B CA 1
ATOM 1759 C C . ILE B 1 44 ? -3.172 -19.938 -6.758 1 59.16 44 ILE B C 1
ATOM 1761 O O . ILE B 1 44 ? -2.742 -19.719 -5.621 1 59.16 44 ILE B O 1
ATOM 1765 N N . HIS B 1 45 ? -4.254 -20.562 -7.082 1 65.19 45 HIS B N 1
ATOM 1766 C CA . HIS B 1 45 ? -5.062 -21.078 -5.984 1 65.19 45 HIS B CA 1
ATOM 1767 C C . HIS B 1 45 ? -4.293 -22.094 -5.16 1 65.19 45 HIS B C 1
ATOM 1769 O O . HIS B 1 45 ? -4.266 -22.016 -3.932 1 65.19 45 HIS B O 1
ATOM 1775 N N . ASN B 1 46 ? -3.748 -23.062 -5.805 1 73.44 46 ASN B N 1
ATOM 1776 C CA . ASN B 1 46 ? -2.979 -24.094 -5.113 1 73.44 46 ASN B CA 1
ATOM 1777 C C . ASN B 1 46 ? -1.777 -23.5 -4.383 1 73.44 46 ASN B C 1
ATOM 1779 O O . ASN B 1 46 ? -1.446 -23.922 -3.275 1 73.44 46 ASN B O 1
ATOM 1783 N N . LEU B 1 47 ? -1.191 -22.5 -5.012 1 76.19 47 LEU B N 1
ATOM 1784 C CA . LEU B 1 47 ? -0.038 -21.859 -4.391 1 76.19 47 LEU B CA 1
ATOM 1785 C C . LEU B 1 47 ? -0.449 -21.109 -3.125 1 76.19 47 LEU B C 1
ATOM 1787 O O . LEU B 1 47 ? 0.253 -21.156 -2.111 1 76.19 47 LEU B O 1
ATOM 1791 N N . GLU B 1 48 ? -1.457 -20.5 -3.258 1 70.12 48 GLU B N 1
ATOM 1792 C CA . GLU B 1 48 ? -1.968 -19.781 -2.092 1 70.12 48 GLU B CA 1
ATOM 1793 C C . GLU B 1 48 ? -2.297 -20.75 -0.954 1 70.12 48 GLU B C 1
ATOM 1795 O O . GLU B 1 48 ? -2.01 -20.469 0.211 1 70.12 48 GLU B O 1
ATOM 1800 N N . ASN B 1 49 ? -2.982 -21.797 -1.293 1 76.12 49 ASN B N 1
ATOM 1801 C CA . ASN B 1 49 ? -3.273 -22.844 -0.309 1 76.12 49 ASN B CA 1
ATOM 1802 C C . ASN B 1 49 ? -2.002 -23.328 0.378 1 76.12 49 ASN B C 1
ATOM 1804 O O . ASN B 1 49 ? -1.98 -23.516 1.597 1 76.12 49 ASN B O 1
ATOM 1808 N N . ILE B 1 50 ? -1.102 -23.531 -0.428 1 83.62 50 ILE B N 1
ATOM 1809 C CA . ILE B 1 50 ? 0.181 -24 0.085 1 83.62 50 ILE B CA 1
ATOM 1810 C C . ILE B 1 50 ? 0.796 -22.938 0.989 1 83.62 50 ILE B C 1
ATOM 1812 O O . ILE B 1 50 ? 1.278 -23.25 2.082 1 83.62 50 ILE B O 1
ATOM 1816 N N . CYS B 1 51 ? 0.788 -21.719 0.579 1 80.38 51 CYS B N 1
ATOM 1817 C CA . CYS B 1 51 ? 1.341 -20.625 1.365 1 80.38 51 CYS B CA 1
ATOM 1818 C C . CYS B 1 51 ? 0.628 -20.5 2.707 1 80.38 51 CYS B C 1
ATOM 1820 O O . CYS B 1 51 ? 1.27 -20.297 3.738 1 80.38 51 CYS B O 1
ATOM 1822 N N . ASP B 1 52 ? -0.598 -20.625 2.693 1 75.81 52 ASP B N 1
ATOM 1823 C CA . ASP B 1 52 ? -1.389 -20.562 3.92 1 75.81 52 ASP B CA 1
ATOM 1824 C C . ASP B 1 52 ? -0.985 -21.688 4.883 1 75.81 52 ASP B C 1
ATOM 1826 O O . ASP B 1 52 ? -0.804 -21.438 6.078 1 75.81 52 ASP B O 1
ATOM 1830 N N . ALA B 1 53 ? -0.915 -22.828 4.301 1 83.81 53 ALA B N 1
ATOM 1831 C CA . ALA B 1 53 ? -0.541 -23.984 5.113 1 83.81 53 ALA B CA 1
ATOM 1832 C C . ALA B 1 53 ? 0.849 -23.797 5.715 1 83.81 53 ALA B C 1
ATOM 1834 O O . ALA B 1 53 ? 1.118 -24.266 6.824 1 83.81 53 ALA B O 1
ATOM 1835 N N . LEU B 1 54 ? 1.644 -23.141 4.992 1 86.81 54 LEU B N 1
ATOM 1836 C CA . LEU B 1 54 ? 3.025 -22.969 5.426 1 86.81 54 LEU B CA 1
ATOM 1837 C C . LEU B 1 54 ? 3.182 -21.688 6.25 1 86.81 54 LEU B C 1
ATOM 1839 O O . LEU B 1 54 ? 4.242 -21.453 6.832 1 86.81 54 LEU B O 1
ATOM 1843 N N . GLY B 1 55 ? 2.178 -20.891 6.203 1 77.88 55 GLY B N 1
ATOM 1844 C CA . GLY B 1 55 ? 2.219 -19.641 6.953 1 77.88 55 GLY B CA 1
ATOM 1845 C C . GLY B 1 55 ? 3.113 -18.594 6.316 1 77.88 55 GLY B C 1
ATOM 1846 O O . GLY B 1 55 ? 3.818 -17.859 7.02 1 77.88 55 GLY B O 1
ATOM 1847 N N . ILE B 1 56 ? 3.254 -18.688 5.051 1 75.06 56 ILE B N 1
ATOM 1848 C CA . ILE B 1 56 ? 4.082 -17.703 4.344 1 75.06 56 ILE B CA 1
ATOM 1849 C C . ILE B 1 56 ? 3.234 -16.953 3.324 1 75.06 56 ILE B C 1
ATOM 1851 O O . ILE B 1 56 ? 2.115 -17.359 3.01 1 75.06 56 ILE B O 1
ATOM 1855 N N . ASP B 1 57 ? 3.807 -15.859 2.83 1 69.94 57 ASP B N 1
ATOM 1856 C CA . ASP B 1 57 ? 3.135 -15.055 1.812 1 69.94 57 ASP B CA 1
ATOM 1857 C C . ASP B 1 57 ? 3.529 -15.508 0.407 1 69.94 57 ASP B C 1
ATOM 1859 O O . ASP B 1 57 ? 4.66 -15.945 0.184 1 69.94 57 ASP B O 1
ATOM 1863 N N . LEU B 1 58 ? 2.549 -15.438 -0.47 1 70.38 58 LEU B N 1
ATOM 1864 C CA . LEU B 1 58 ? 2.787 -15.805 -1.862 1 70.38 58 LEU B CA 1
ATOM 1865 C C . LEU B 1 58 ? 4.043 -15.125 -2.395 1 70.38 58 LEU B C 1
ATOM 1867 O O . LEU B 1 58 ? 4.816 -15.727 -3.139 1 70.38 58 LEU B O 1
ATOM 1871 N N . ILE B 1 59 ? 4.23 -14.023 -1.924 1 68.5 59 ILE B N 1
ATOM 1872 C CA . ILE B 1 59 ? 5.355 -13.25 -2.432 1 68.5 59 ILE B CA 1
ATOM 1873 C C . ILE B 1 59 ? 6.668 -13.891 -1.985 1 68.5 59 ILE B C 1
ATOM 1875 O O . ILE B 1 59 ? 7.676 -13.812 -2.689 1 68.5 59 ILE B O 1
ATOM 1879 N N . ASP B 1 60 ? 6.645 -14.523 -0.869 1 71.94 60 ASP B N 1
ATOM 1880 C CA . ASP B 1 60 ? 7.848 -15.188 -0.361 1 71.94 60 ASP B CA 1
ATOM 1881 C C . ASP B 1 60 ? 8.297 -16.297 -1.299 1 71.94 60 ASP B C 1
ATOM 1883 O O . ASP B 1 60 ? 9.492 -16.578 -1.414 1 71.94 60 ASP B O 1
ATOM 1887 N N . ILE B 1 61 ? 7.34 -16.906 -1.896 1 70.88 61 ILE B N 1
ATOM 1888 C CA . ILE B 1 61 ? 7.664 -18.031 -2.758 1 70.88 61 ILE B CA 1
ATOM 1889 C C . ILE B 1 61 ? 7.961 -17.547 -4.172 1 70.88 61 ILE B C 1
ATOM 1891 O O . ILE B 1 61 ? 8.797 -18.109 -4.875 1 70.88 61 ILE B O 1
ATOM 1895 N N . LEU B 1 62 ? 7.312 -16.469 -4.43 1 69.31 62 LEU B N 1
ATOM 1896 C CA . LEU B 1 62 ? 7.398 -16.031 -5.82 1 69.31 62 LEU B CA 1
ATOM 1897 C C . LEU B 1 62 ? 8.586 -15.109 -6.023 1 69.31 62 LEU B C 1
ATOM 1899 O O . LEU B 1 62 ? 9.094 -14.969 -7.141 1 69.31 62 LEU B O 1
ATOM 1903 N N . ASP B 1 63 ? 8.836 -14.375 -5.031 1 62.97 63 ASP B N 1
ATOM 1904 C CA . ASP B 1 63 ? 9.922 -13.414 -5.199 1 62.97 63 ASP B CA 1
ATOM 1905 C C . ASP B 1 63 ? 11.266 -14.047 -4.859 1 62.97 63 ASP B C 1
ATOM 1907 O O . ASP B 1 63 ? 11.523 -14.398 -3.705 1 62.97 63 ASP B O 1
ATOM 1911 N N . SER B 1 64 ? 12.016 -14.484 -5.836 1 56.53 64 SER B N 1
ATOM 1912 C CA . SER B 1 64 ? 13.312 -15.148 -5.68 1 56.53 64 SER B CA 1
ATOM 1913 C C . SER B 1 64 ? 14.445 -14.133 -5.578 1 56.53 64 SER B C 1
ATOM 1915 O O . SER B 1 64 ? 15.602 -14.508 -5.387 1 56.53 64 SER B O 1
ATOM 1917 N N . ASN B 1 65 ? 14.141 -12.883 -5.805 1 56.56 65 ASN B N 1
ATOM 1918 C CA . ASN B 1 65 ? 15.281 -12.016 -6.078 1 56.56 65 ASN B CA 1
ATOM 1919 C C . ASN B 1 65 ? 15.906 -11.484 -4.789 1 56.56 65 ASN B C 1
ATOM 1921 O O . ASN B 1 65 ? 15.188 -11.062 -3.875 1 56.56 65 ASN B O 1
ATOM 1925 N N . ASN B 1 66 ? 17.172 -11.875 -4.691 1 61.12 66 ASN B N 1
ATOM 1926 C CA . ASN B 1 66 ? 18.094 -11.445 -3.652 1 61.12 66 ASN B CA 1
ATOM 1927 C C . ASN B 1 66 ? 18.469 -9.969 -3.805 1 61.12 66 ASN B C 1
ATOM 1929 O O . ASN B 1 66 ? 19.266 -9.438 -3.021 1 61.12 66 ASN B O 1
ATOM 1933 N N . GLU B 1 67 ? 17.969 -9.32 -4.84 1 70.69 67 GLU B N 1
ATOM 1934 C CA . GLU B 1 67 ? 18.391 -7.93 -4.996 1 70.69 67 GLU B CA 1
ATOM 1935 C C . GLU B 1 67 ? 17.594 -6.996 -4.098 1 70.69 67 GLU B C 1
ATOM 1937 O O . GLU B 1 67 ? 16.359 -7 -4.141 1 70.69 67 GLU B O 1
ATOM 1942 N N . ASN B 1 68 ? 18.297 -6.391 -3.162 1 79.75 68 ASN B N 1
ATOM 1943 C CA . ASN B 1 68 ? 17.656 -5.422 -2.273 1 79.75 68 ASN B CA 1
ATOM 1944 C C . ASN B 1 68 ? 17.828 -3.994 -2.787 1 79.75 68 ASN B C 1
ATOM 1946 O O . ASN B 1 68 ? 18.953 -3.467 -2.811 1 79.75 68 ASN B O 1
ATOM 1950 N N . GLU B 1 69 ? 16.797 -3.566 -3.494 1 86.88 69 GLU B N 1
ATOM 1951 C CA . GLU B 1 69 ? 16.766 -2.18 -3.951 1 86.88 69 GLU B CA 1
ATOM 1952 C C . GLU B 1 69 ? 15.555 -1.446 -3.383 1 86.88 69 GLU B C 1
ATOM 1954 O O . GLU B 1 69 ? 14.453 -2.006 -3.316 1 86.88 69 GLU B O 1
ATOM 1959 N N . ASP B 1 70 ? 15.82 -0.241 -3.07 1 91.56 70 ASP B N 1
ATOM 1960 C CA . ASP B 1 70 ? 14.75 0.542 -2.461 1 91.56 70 ASP B CA 1
ATOM 1961 C C . ASP B 1 70 ? 13.883 1.206 -3.525 1 91.56 70 ASP B C 1
ATOM 1963 O O . ASP B 1 70 ? 12.773 1.666 -3.234 1 91.56 70 ASP B O 1
ATOM 1967 N N . ILE B 1 71 ? 14.445 1.276 -4.73 1 94.25 71 ILE B N 1
ATOM 1968 C CA . ILE B 1 71 ? 13.688 1.857 -5.832 1 94.25 71 ILE B CA 1
ATOM 1969 C C . ILE B 1 71 ? 13.484 0.813 -6.926 1 94.25 71 ILE B C 1
ATOM 1971 O O . ILE B 1 71 ? 14.422 0.097 -7.289 1 94.25 71 ILE B O 1
ATOM 1975 N N . VAL B 1 72 ? 12.328 0.683 -7.355 1 94.38 72 VAL B N 1
ATOM 1976 C CA . VAL B 1 72 ? 12 -0.209 -8.461 1 94.38 72 VAL B CA 1
ATOM 1977 C C . VAL B 1 72 ? 11.344 0.583 -9.594 1 94.38 72 VAL B C 1
ATOM 1979 O O . VAL B 1 72 ? 10.266 1.157 -9.406 1 94.38 72 VAL B O 1
ATOM 1982 N N . HIS B 1 73 ? 11.984 0.585 -10.695 1 95.38 73 HIS B N 1
ATOM 1983 C CA . HIS B 1 73 ? 11.406 1.231 -11.875 1 95.38 73 HIS B CA 1
ATOM 1984 C C . HIS B 1 73 ? 10.352 0.343 -12.531 1 95.38 73 HIS B C 1
ATOM 1986 O O . HIS B 1 73 ? 10.5 -0.881 -12.562 1 95.38 73 HIS B O 1
ATOM 1992 N N . LYS B 1 74 ? 9.367 0.994 -13.07 1 95.25 74 LYS B N 1
ATOM 1993 C CA . LYS B 1 74 ? 8.242 0.275 -13.664 1 95.25 74 LYS B CA 1
ATOM 1994 C C . LYS B 1 74 ? 8.727 -0.776 -14.656 1 95.25 74 LYS B C 1
ATOM 1996 O O . LYS B 1 74 ? 8.258 -1.914 -14.648 1 95.25 74 LYS B O 1
ATOM 2001 N N . ASP B 1 75 ? 9.688 -0.409 -15.445 1 93 75 ASP B N 1
ATOM 2002 C CA . ASP B 1 75 ? 10.164 -1.285 -16.516 1 93 75 ASP B CA 1
ATOM 2003 C C . ASP B 1 75 ? 11.094 -2.367 -15.969 1 93 75 ASP B C 1
ATOM 2005 O O . ASP B 1 75 ? 11.461 -3.295 -16.688 1 93 75 ASP B O 1
ATOM 2009 N N . GLU B 1 76 ? 11.43 -2.285 -14.688 1 91.25 76 GLU B N 1
ATOM 2010 C CA . GLU B 1 76 ? 12.367 -3.238 -14.102 1 91.25 76 GLU B CA 1
ATOM 2011 C C . GLU B 1 76 ? 11.664 -4.172 -13.125 1 91.25 76 GLU B C 1
ATOM 2013 O O . GLU B 1 76 ? 12.305 -4.969 -12.438 1 91.25 76 GLU B O 1
ATOM 2018 N N . ARG B 1 77 ? 10.352 -4.07 -13.102 1 91.06 77 ARG B N 1
ATOM 2019 C CA . ARG B 1 77 ? 9.609 -4.914 -12.164 1 91.06 77 ARG B CA 1
ATOM 2020 C C . ARG B 1 77 ? 9.789 -6.391 -12.508 1 91.06 77 ARG B C 1
ATOM 2022 O O . ARG B 1 77 ? 9.805 -6.766 -13.68 1 91.06 77 ARG B O 1
ATOM 2029 N N . LYS B 1 78 ? 9.867 -7.09 -11.539 1 83.69 78 LYS B N 1
ATOM 2030 C CA . LYS B 1 78 ? 9.969 -8.539 -11.711 1 83.69 78 LYS B CA 1
ATOM 2031 C C . LYS B 1 78 ? 8.586 -9.18 -11.789 1 83.69 78 LYS B C 1
ATOM 2033 O O . LYS B 1 78 ? 7.73 -8.938 -10.938 1 83.69 78 LYS B O 1
ATOM 2038 N N . GLN B 1 79 ? 8.352 -9.898 -12.812 1 82.12 79 GLN B N 1
ATOM 2039 C CA . GLN B 1 79 ? 7.145 -10.719 -12.875 1 82.12 79 GLN B CA 1
ATOM 2040 C C . GLN B 1 79 ? 7.238 -11.914 -11.938 1 82.12 79 GLN B C 1
ATOM 2042 O O . GLN B 1 79 ? 8.086 -12.789 -12.117 1 82.12 79 GLN B O 1
ATOM 2047 N N . ILE B 1 80 ? 6.387 -11.938 -11.016 1 74.31 80 ILE B N 1
ATOM 2048 C CA . ILE B 1 80 ? 6.469 -12.984 -10.008 1 74.31 80 ILE B CA 1
ATOM 2049 C C . ILE B 1 80 ? 5.582 -14.164 -10.406 1 74.31 80 ILE B C 1
ATOM 2051 O O . ILE B 1 80 ? 5.809 -15.297 -9.977 1 74.31 80 ILE B O 1
ATOM 2055 N N . PHE B 1 81 ? 4.5 -13.805 -11.188 1 71.38 81 PHE B N 1
ATOM 2056 C CA . PHE B 1 81 ? 3.559 -14.836 -11.617 1 71.38 81 PHE B CA 1
ATOM 2057 C C . PHE B 1 81 ? 2.762 -14.367 -12.828 1 71.38 81 PHE B C 1
ATOM 2059 O O . PHE B 1 81 ? 2.486 -13.172 -12.977 1 71.38 81 PHE B O 1
ATOM 2066 N N . SER B 1 82 ? 2.473 -15.258 -13.625 1 75.38 82 SER B N 1
ATOM 2067 C CA . SER B 1 82 ? 1.543 -15.023 -14.719 1 75.38 82 SER B CA 1
ATOM 2068 C C . SER B 1 82 ? 0.75 -16.281 -15.055 1 75.38 82 SER B C 1
ATOM 2070 O O . SER B 1 82 ? 1.254 -17.391 -14.898 1 75.38 82 SER B O 1
ATOM 2072 N N . THR B 1 83 ? -0.536 -16.062 -15.352 1 68.75 83 THR B N 1
ATOM 2073 C CA . THR B 1 83 ? -1.302 -17.203 -15.844 1 68.75 83 THR B CA 1
ATOM 2074 C C . THR B 1 83 ? -0.711 -17.734 -17.141 1 68.75 83 THR B C 1
ATOM 2076 O O . THR B 1 83 ? 0.062 -17.047 -17.812 1 68.75 83 THR B O 1
ATOM 2079 N N . GLU B 1 84 ? -1.044 -18.922 -17.438 1 63.34 84 GLU B N 1
ATOM 2080 C CA . GLU B 1 84 ? -0.476 -19.562 -18.609 1 63.34 84 GLU B CA 1
ATOM 2081 C C . GLU B 1 84 ? -0.769 -18.75 -19.875 1 63.34 84 GLU B C 1
ATOM 2083 O O . GLU B 1 84 ? 0.068 -18.672 -20.781 1 63.34 84 GLU B O 1
ATOM 2088 N N . ASP B 1 85 ? -1.887 -18.188 -19.969 1 71.31 85 ASP B N 1
ATOM 2089 C CA . ASP B 1 85 ? -2.268 -17.422 -21.141 1 71.31 85 ASP B CA 1
ATOM 2090 C C . ASP B 1 85 ? -1.834 -15.969 -21.016 1 71.31 85 ASP B C 1
ATOM 2092 O O . ASP B 1 85 ? -2.148 -15.141 -21.875 1 71.31 85 ASP B O 1
ATOM 2096 N N . ASN B 1 86 ? -1.086 -15.656 -20 1 75.25 86 ASN B N 1
ATOM 2097 C CA . ASN B 1 86 ? -0.539 -14.336 -19.719 1 75.25 86 ASN B CA 1
ATOM 2098 C C . ASN B 1 86 ? -1.637 -13.281 -19.641 1 75.25 86 ASN B C 1
ATOM 2100 O O . ASN B 1 86 ? -1.395 -12.102 -19.906 1 75.25 86 ASN B O 1
ATOM 2104 N N . LYS B 1 87 ? -2.82 -13.734 -19.391 1 83.44 87 LYS B N 1
ATOM 2105 C CA . LYS B 1 87 ? -3.941 -12.805 -19.297 1 83.44 87 LYS B CA 1
ATOM 2106 C C . LYS B 1 87 ? -3.963 -12.102 -17.938 1 83.44 87 LYS B C 1
ATOM 2108 O O . LYS B 1 87 ? -4.594 -11.055 -17.781 1 83.44 87 LYS B O 1
ATOM 2113 N N . ILE B 1 88 ? -3.312 -12.742 -17 1 81.25 88 ILE B N 1
ATOM 2114 C CA . ILE B 1 88 ? -3.164 -12.156 -15.672 1 81.25 88 ILE B CA 1
ATOM 2115 C C . ILE B 1 88 ? -1.699 -12.211 -15.242 1 81.25 88 ILE B C 1
ATOM 2117 O O . ILE B 1 88 ? -1.082 -13.281 -15.258 1 81.25 88 ILE B O 1
ATOM 2121 N N . THR B 1 89 ? -1.149 -11.094 -14.898 1 86 89 THR B N 1
ATOM 2122 C CA . THR B 1 89 ? 0.254 -11.016 -14.516 1 86 89 THR B CA 1
ATOM 2123 C C . THR B 1 89 ? 0.405 -10.328 -13.156 1 86 89 THR B C 1
ATOM 2125 O O . THR B 1 89 ? -0.277 -9.344 -12.875 1 86 89 THR B O 1
ATOM 2128 N N . PHE B 1 90 ? 1.271 -10.93 -12.336 1 83.44 90 PHE B N 1
ATOM 2129 C CA . PHE B 1 90 ? 1.635 -10.367 -11.039 1 83.44 90 PHE B CA 1
ATOM 2130 C C . PHE B 1 90 ? 3.078 -9.883 -11.047 1 83.44 90 PHE B C 1
ATOM 2132 O O . PHE B 1 90 ? 3.994 -10.641 -11.375 1 83.44 90 PHE B O 1
ATOM 2139 N N . GLU B 1 91 ? 3.271 -8.594 -10.734 1 88.31 91 GLU B N 1
ATOM 2140 C CA . GLU B 1 91 ? 4.613 -8.023 -10.633 1 88.31 91 GLU B CA 1
ATOM 2141 C C . GLU B 1 91 ? 4.855 -7.434 -9.25 1 88.31 91 GLU B C 1
ATOM 2143 O O . GLU B 1 91 ? 3.949 -6.852 -8.648 1 88.31 91 GLU B O 1
ATOM 2148 N N . SER B 1 92 ? 6.047 -7.59 -8.82 1 88.5 92 SER B N 1
ATOM 2149 C CA . SER B 1 92 ? 6.402 -6.988 -7.539 1 88.5 92 SER B CA 1
ATOM 2150 C C . SER B 1 92 ? 6.762 -5.516 -7.699 1 88.5 92 SER B C 1
ATOM 2152 O O . SER B 1 92 ? 7.469 -5.145 -8.641 1 88.5 92 SER B O 1
ATOM 2154 N N . LEU B 1 93 ? 6.25 -4.715 -6.836 1 92.94 93 LEU B N 1
ATOM 2155 C CA . LEU B 1 93 ? 6.605 -3.301 -6.805 1 92.94 93 LEU B CA 1
ATOM 2156 C C . LEU B 1 93 ? 7.852 -3.076 -5.953 1 92.94 93 LEU B C 1
ATOM 2158 O O . LEU B 1 93 ? 8.289 -1.937 -5.777 1 92.94 93 LEU B O 1
ATOM 2162 N N . LEU B 1 94 ? 8.32 -4.137 -5.383 1 90.69 94 LEU B N 1
ATOM 2163 C CA . LEU B 1 94 ? 9.477 -4.098 -4.496 1 90.69 94 LEU B CA 1
ATOM 2164 C C . LEU B 1 94 ? 10.531 -5.109 -4.93 1 90.69 94 LEU B C 1
ATOM 2166 O O . LEU B 1 94 ? 10.25 -5.996 -5.742 1 90.69 94 LEU B O 1
ATOM 2170 N N . LYS B 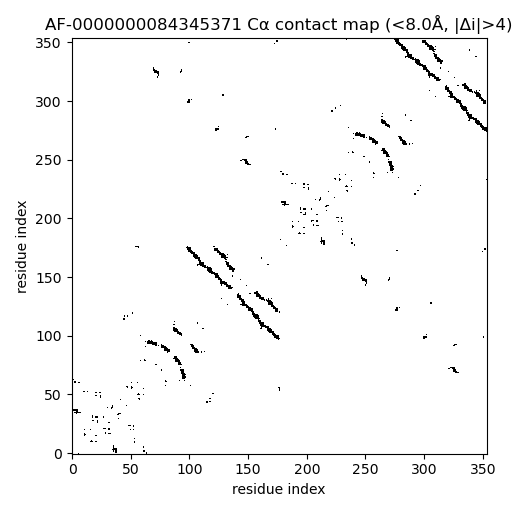1 95 ? 11.703 -4.84 -4.5 1 85.88 95 LYS B N 1
ATOM 2171 C CA . LYS B 1 95 ? 12.789 -5.797 -4.684 1 85.88 95 LYS B CA 1
ATOM 2172 C C . LYS B 1 95 ? 13.453 -6.141 -3.354 1 85.88 95 LYS B C 1
ATOM 2174 O O . LYS B 1 95 ? 13.844 -5.246 -2.598 1 85.88 95 LYS B O 1
ATOM 2179 N N . GLY B 1 96 ? 13.555 -7.465 -3.1 1 78.06 96 GLY B N 1
ATOM 2180 C CA . GLY B 1 96 ? 14.25 -7.918 -1.903 1 78.06 96 GLY B CA 1
ATOM 2181 C C . GLY B 1 96 ? 13.32 -8.141 -0.726 1 78.06 96 GLY B C 1
ATOM 2182 O O . GLY B 1 96 ? 12.102 -8.031 -0.861 1 78.06 96 GLY B O 1
ATOM 2183 N N . ALA B 1 97 ? 13.914 -8.492 0.405 1 71.81 97 ALA B N 1
ATOM 2184 C CA . ALA B 1 97 ? 13.164 -8.797 1.621 1 71.81 97 ALA B CA 1
ATOM 2185 C C . ALA B 1 97 ? 12.727 -7.52 2.334 1 71.81 97 ALA B C 1
ATOM 2187 O O . ALA B 1 97 ? 13.562 -6.75 2.807 1 71.81 97 ALA B O 1
ATOM 2188 N N . LYS B 1 98 ? 11.477 -7.219 2.225 1 84.56 98 LYS B N 1
ATOM 2189 C CA . LYS B 1 98 ? 10.906 -6.062 2.91 1 84.56 98 LYS B CA 1
ATOM 2190 C C . LYS B 1 98 ? 9.852 -6.484 3.926 1 84.56 98 LYS B C 1
ATOM 2192 O O . LYS B 1 98 ? 9.445 -7.648 3.957 1 84.56 98 LYS B O 1
ATOM 2197 N N . GLU B 1 99 ? 9.477 -5.57 4.777 1 84.31 99 GLU B N 1
ATOM 2198 C CA . GLU B 1 99 ? 8.484 -5.859 5.805 1 84.31 99 GLU B CA 1
ATOM 2199 C C . GLU B 1 99 ? 7.066 -5.652 5.277 1 84.31 99 GLU B C 1
ATOM 2201 O O . GLU B 1 99 ? 6.09 -5.902 5.984 1 84.31 99 GLU B O 1
ATOM 2206 N N . LEU B 1 100 ? 7.031 -5.168 4.062 1 87.31 100 LEU B N 1
ATOM 2207 C CA . LEU B 1 100 ? 5.758 -4.957 3.383 1 87.31 100 LEU B CA 1
ATOM 2208 C C . LEU B 1 100 ? 5.742 -5.66 2.029 1 87.31 100 LEU B C 1
ATOM 2210 O O . LEU B 1 100 ? 6.797 -5.957 1.467 1 87.31 100 LEU B O 1
ATOM 2214 N N . ASN B 1 101 ? 4.59 -5.996 1.631 1 85.31 101 ASN B N 1
ATOM 2215 C CA . ASN B 1 101 ? 4.371 -6.531 0.291 1 85.31 101 ASN B CA 1
ATOM 2216 C C . ASN B 1 101 ? 3.66 -5.523 -0.606 1 85.31 101 ASN B C 1
ATOM 2218 O O . ASN B 1 101 ? 2.771 -4.801 -0.151 1 85.31 101 ASN B O 1
ATOM 2222 N N . ALA B 1 102 ? 4.07 -5.441 -1.786 1 91 102 ALA B N 1
ATOM 2223 C CA . ALA B 1 102 ? 3.42 -4.602 -2.791 1 91 102 ALA B CA 1
ATOM 2224 C C . ALA B 1 102 ? 3.443 -5.273 -4.16 1 91 102 ALA B C 1
ATOM 2226 O O . ALA B 1 102 ? 4.512 -5.621 -4.672 1 91 102 ALA B O 1
ATOM 2227 N N . LEU B 1 103 ? 2.26 -5.387 -4.742 1 89.12 103 LEU B N 1
ATOM 2228 C CA . LEU B 1 103 ? 2.127 -6.09 -6.016 1 89.12 103 LEU B CA 1
ATOM 2229 C C . LEU B 1 103 ? 1.332 -5.258 -7.016 1 89.12 103 LEU B C 1
ATOM 2231 O O . LEU B 1 103 ? 0.428 -4.516 -6.633 1 89.12 103 LEU B O 1
ATOM 2235 N N . SER B 1 104 ? 1.706 -5.371 -8.195 1 93.38 104 SER B N 1
ATOM 2236 C CA . SER B 1 104 ? 0.892 -4.914 -9.32 1 93.38 104 SER B CA 1
ATOM 2237 C C . SER B 1 104 ? 0.214 -6.082 -10.023 1 93.38 104 SER B C 1
ATOM 2239 O O . SER B 1 104 ? 0.881 -7.023 -10.453 1 93.38 104 SER B O 1
ATOM 2241 N N . ILE B 1 105 ? -1.041 -6.086 -10.125 1 88.94 105 ILE B N 1
ATOM 2242 C CA . ILE B 1 105 ? -1.796 -7.109 -10.844 1 88.94 105 ILE B CA 1
ATOM 2243 C C . ILE B 1 105 ? -2.379 -6.523 -12.125 1 88.94 105 ILE B C 1
ATOM 2245 O O . ILE B 1 105 ? -3.064 -5.496 -12.086 1 88.94 105 ILE B O 1
ATOM 2249 N N . THR B 1 106 ? -2.105 -7.082 -13.172 1 93.06 106 THR B N 1
ATOM 2250 C CA . THR B 1 106 ? -2.646 -6.715 -14.477 1 93.06 106 THR B CA 1
ATOM 2251 C C . THR B 1 106 ? -3.586 -7.801 -14.992 1 93.06 106 THR B C 1
ATOM 2253 O O . THR B 1 106 ? -3.199 -8.961 -15.102 1 93.06 106 THR B O 1
ATOM 2256 N N . ILE B 1 107 ? -4.777 -7.473 -15.289 1 91.12 107 ILE B N 1
ATOM 2257 C CA . ILE B 1 107 ? -5.77 -8.406 -15.812 1 91.12 107 ILE B CA 1
ATOM 2258 C C . ILE B 1 107 ? -6.258 -7.934 -17.188 1 91.12 107 ILE B C 1
ATOM 2260 O O . ILE B 1 107 ? -6.848 -6.859 -17.297 1 91.12 107 ILE B O 1
ATOM 2264 N N . ASP B 1 108 ? -6.043 -8.703 -18.141 1 92.56 108 ASP B N 1
ATOM 2265 C CA . ASP B 1 108 ? -6.516 -8.359 -19.484 1 92.56 108 ASP B CA 1
ATOM 2266 C C . ASP B 1 108 ? -8.039 -8.266 -19.516 1 92.56 108 ASP B C 1
ATOM 2268 O O . ASP B 1 108 ? -8.719 -8.766 -18.625 1 92.56 108 ASP B O 1
ATOM 2272 N N . GLY B 1 109 ? -8.523 -7.633 -20.531 1 92.38 109 GLY B N 1
ATOM 2273 C CA . GLY B 1 109 ? -9.953 -7.426 -20.672 1 92.38 109 GLY B CA 1
ATOM 2274 C C . GLY B 1 109 ? -10.758 -8.711 -20.578 1 92.38 109 GLY B C 1
ATOM 2275 O O . GLY B 1 109 ? -10.352 -9.742 -21.109 1 92.38 109 GLY B O 1
ATOM 2276 N N . ASN B 1 110 ? -11.844 -8.688 -19.781 1 86.94 110 ASN B N 1
ATOM 2277 C CA . ASN B 1 110 ? -12.852 -9.734 -19.672 1 86.94 110 ASN B CA 1
ATOM 2278 C C . ASN B 1 110 ? -12.266 -11.016 -19.078 1 86.94 110 ASN B C 1
ATOM 2280 O O . ASN B 1 110 ? -12.641 -12.117 -19.484 1 86.94 110 ASN B O 1
ATOM 2284 N N . ASN B 1 111 ? -11.273 -10.875 -18.312 1 82.06 111 ASN B N 1
ATOM 2285 C CA . ASN B 1 111 ? -10.68 -12.023 -17.625 1 82.06 111 ASN B CA 1
ATOM 2286 C C . ASN B 1 111 ? -10.883 -11.938 -16.109 1 82.06 111 ASN B C 1
ATOM 2288 O O . ASN B 1 111 ? -11.195 -10.867 -15.578 1 82.06 111 ASN B O 1
ATOM 2292 N N . SER B 1 112 ? -10.953 -13.047 -15.469 1 77.06 112 SER B N 1
ATOM 2293 C CA . SER B 1 112 ? -11.195 -13.094 -14.023 1 77.06 112 SER B CA 1
ATOM 2294 C C . SER B 1 112 ? -10.172 -13.977 -13.328 1 77.06 112 SER B C 1
ATOM 2296 O O . SER B 1 112 ? -9.672 -14.945 -13.906 1 77.06 112 SER B O 1
ATOM 2298 N N . TYR B 1 113 ? -9.812 -13.375 -12.195 1 66.81 113 TYR B N 1
ATOM 2299 C CA . TYR B 1 113 ? -9.039 -14.219 -11.305 1 66.81 113 TYR B CA 1
ATOM 2300 C C . TYR B 1 113 ? -9.938 -14.867 -10.25 1 66.81 113 TYR B C 1
ATOM 2302 O O . TYR B 1 113 ? -10.453 -14.18 -9.367 1 66.81 113 TYR B O 1
ATOM 2310 N N . SER B 1 114 ? -10.906 -15.758 -10.57 1 55.06 114 SER B N 1
ATOM 2311 C CA . SER B 1 114 ? -11.961 -16.391 -9.781 1 55.06 114 SER B CA 1
ATOM 2312 C C . SER B 1 114 ? -11.391 -17.109 -8.562 1 55.06 114 SER B C 1
ATOM 2314 O O . SER B 1 114 ? -12.078 -17.281 -7.555 1 55.06 114 SER B O 1
ATOM 2316 N N . HIS B 1 115 ? -10.383 -17.672 -8.656 1 48.88 115 HIS B N 1
ATOM 2317 C CA . HIS B 1 115 ? -10.039 -18.688 -7.668 1 48.88 115 HIS B CA 1
ATOM 2318 C C . HIS B 1 115 ? -9.461 -18.047 -6.406 1 48.88 115 HIS B C 1
ATOM 2320 O O . HIS B 1 115 ? -8.984 -18.75 -5.516 1 48.88 115 HIS B O 1
ATOM 2326 N N . MET B 1 116 ? -9.32 -16.781 -6.414 1 45.94 116 MET B N 1
ATOM 2327 C CA . MET B 1 116 ? -8.562 -16.406 -5.219 1 45.94 116 MET B CA 1
ATOM 2328 C C . MET B 1 116 ? -9.5 -16.094 -4.059 1 45.94 116 MET B C 1
ATOM 2330 O O . MET B 1 116 ? -10.219 -15.094 -4.094 1 45.94 116 MET B O 1
ATOM 2334 N N . CYS B 1 117 ? -10.414 -17.141 -3.605 1 46.38 117 CYS B N 1
ATOM 2335 C CA . CYS B 1 117 ? -10.859 -16.844 -2.248 1 46.38 117 CYS B CA 1
ATOM 2336 C C . CYS B 1 117 ? -9.672 -16.656 -1.312 1 46.38 117 CYS B C 1
ATOM 2338 O O . CYS B 1 117 ? -9.016 -17.641 -0.932 1 46.38 117 CYS B O 1
ATOM 2340 N N . TRP B 1 118 ? -8.938 -15.516 -1.453 1 51.66 118 TRP B N 1
ATOM 2341 C CA . TRP B 1 118 ? -7.695 -15.328 -0.702 1 51.66 118 TRP B CA 1
ATOM 2342 C C . TRP B 1 118 ? -7.988 -14.969 0.75 1 51.66 118 TRP B C 1
ATOM 2344 O O . TRP B 1 118 ? -8.781 -14.062 1.023 1 51.66 118 TRP B O 1
ATOM 2354 N N . GLY B 1 119 ? -8.539 -15.953 1.521 1 50.81 119 GLY B N 1
ATOM 2355 C CA . GLY B 1 119 ? -8.453 -15.531 2.912 1 50.81 119 GLY B CA 1
ATOM 2356 C C . GLY B 1 119 ? -7.039 -15.547 3.453 1 50.81 119 GLY B C 1
ATOM 2357 O O . GLY B 1 119 ? -6.363 -16.578 3.414 1 50.81 119 GLY B O 1
ATOM 2358 N N . HIS B 1 120 ? -6.359 -14.375 3.277 1 63.16 120 HIS B N 1
ATOM 2359 C CA . HIS B 1 120 ? -5.023 -14.328 3.861 1 63.16 120 HIS B CA 1
ATOM 2360 C C . HIS B 1 120 ? -5.055 -13.711 5.258 1 63.16 120 HIS B C 1
ATOM 2362 O O . HIS B 1 120 ? -6.031 -13.062 5.633 1 63.16 120 HIS B O 1
ATOM 2368 N N . ASN B 1 121 ? -4.027 -14.133 5.945 1 64.5 121 ASN B N 1
ATOM 2369 C CA . ASN B 1 121 ? -3.984 -13.789 7.363 1 64.5 121 ASN B CA 1
ATOM 2370 C C . ASN B 1 121 ? -3.52 -12.352 7.574 1 64.5 121 ASN B C 1
ATOM 2372 O O . ASN B 1 121 ? -3.014 -12.008 8.648 1 64.5 121 ASN B O 1
ATOM 2376 N N . TYR B 1 122 ? -3.641 -11.57 6.586 1 75.62 122 TYR B N 1
ATOM 2377 C CA . TYR B 1 122 ? -3.266 -10.172 6.723 1 75.62 122 TYR B CA 1
ATOM 2378 C C . TYR B 1 122 ? -4.289 -9.266 6.051 1 75.62 122 TYR B C 1
ATOM 2380 O O . TYR B 1 122 ? -4.988 -9.68 5.125 1 75.62 122 TYR B O 1
ATOM 2388 N N . ASP B 1 123 ? -4.379 -8.086 6.574 1 85.5 123 ASP B N 1
ATOM 2389 C CA . ASP B 1 123 ? -5.156 -7.051 5.898 1 85.5 123 ASP B CA 1
ATOM 2390 C C . ASP B 1 123 ? -4.461 -6.594 4.621 1 85.5 123 ASP B C 1
ATOM 2392 O O . ASP B 1 123 ? -3.238 -6.688 4.5 1 85.5 123 ASP B O 1
ATOM 2396 N N . GLU B 1 124 ? -5.227 -6.188 3.66 1 89.31 124 GLU B N 1
ATOM 2397 C CA . GLU B 1 124 ? -4.617 -5.641 2.451 1 89.31 124 GLU B CA 1
ATOM 2398 C C . GLU B 1 124 ? -5.43 -4.477 1.898 1 89.31 124 GLU B C 1
ATOM 2400 O O . GLU B 1 124 ? -6.629 -4.367 2.168 1 89.31 124 GLU B O 1
ATOM 2405 N N . ILE B 1 125 ? -4.73 -3.627 1.172 1 93.69 125 ILE B N 1
ATOM 2406 C CA . ILE B 1 125 ? -5.336 -2.5 0.472 1 93.69 125 ILE B CA 1
ATOM 2407 C C . ILE B 1 125 ? -5.094 -2.633 -1.029 1 93.69 125 ILE B C 1
ATOM 2409 O O . ILE B 1 125 ? -3.975 -2.922 -1.46 1 93.69 125 ILE B O 1
ATOM 2413 N N . GLY B 1 126 ? -6.133 -2.449 -1.768 1 95 126 GLY B N 1
ATOM 2414 C CA . GLY B 1 126 ? -6.035 -2.406 -3.219 1 95 126 GLY B CA 1
ATOM 2415 C C . GLY B 1 126 ? -6.465 -1.075 -3.805 1 95 126 GLY B C 1
ATOM 2416 O O . GLY B 1 126 ? -7.41 -0.45 -3.314 1 95 126 GLY B O 1
ATOM 2417 N N . VAL B 1 127 ? -5.789 -0.658 -4.84 1 97.69 127 VAL B N 1
ATOM 2418 C CA . VAL B 1 127 ? -6.156 0.568 -5.543 1 97.69 127 VAL B CA 1
ATOM 2419 C C . VAL B 1 127 ? -6.125 0.328 -7.051 1 97.69 127 VAL B C 1
ATOM 2421 O O . VAL B 1 127 ? -5.164 -0.243 -7.574 1 97.69 127 VAL B O 1
ATOM 2424 N N . VAL B 1 128 ? -7.168 0.803 -7.73 1 98 128 VAL B N 1
ATOM 2425 C CA . VAL B 1 128 ? -7.227 0.653 -9.18 1 98 128 VAL B CA 1
ATOM 2426 C C . VAL B 1 128 ? -6.418 1.762 -9.852 1 98 128 VAL B C 1
ATOM 2428 O O . VAL B 1 128 ? -6.688 2.947 -9.641 1 98 128 VAL B O 1
ATOM 2431 N N . ILE B 1 129 ? -5.488 1.397 -10.641 1 97.69 129 ILE B N 1
ATOM 2432 C CA . ILE B 1 129 ? -4.605 2.348 -11.312 1 97.69 129 ILE B CA 1
ATOM 2433 C C . ILE B 1 129 ? -5.117 2.617 -12.727 1 97.69 129 ILE B C 1
ATOM 2435 O O . ILE B 1 129 ? -5.012 3.74 -13.227 1 97.69 129 ILE B O 1
ATOM 2439 N N . LYS B 1 130 ? -5.531 1.631 -13.352 1 97.12 130 LYS B N 1
ATOM 2440 C CA . LYS B 1 130 ? -6.055 1.702 -14.711 1 97.12 130 LYS B CA 1
ATOM 2441 C C . LYS B 1 130 ? -7.23 0.749 -14.898 1 97.12 130 LYS B C 1
ATOM 2443 O O . LYS B 1 130 ? -7.203 -0.383 -14.414 1 97.12 130 LYS B O 1
ATOM 2448 N N . GLY B 1 131 ? -8.258 1.252 -15.609 1 96.25 131 GLY B N 1
ATOM 2449 C CA . GLY B 1 131 ? -9.375 0.395 -15.961 1 96.25 131 GLY B CA 1
ATOM 2450 C C . GLY B 1 131 ? -10.352 0.187 -14.82 1 96.25 131 GLY B C 1
ATOM 2451 O O . GLY B 1 131 ? -10.477 1.04 -13.938 1 96.25 131 GLY B O 1
ATOM 2452 N N . CYS B 1 132 ? -11.109 -0.925 -14.969 1 95.81 132 CYS B N 1
ATOM 2453 C CA . CYS B 1 132 ? -12.148 -1.255 -14.008 1 95.81 132 CYS B CA 1
ATOM 2454 C C . CYS B 1 132 ? -11.906 -2.627 -13.391 1 95.81 132 CYS B C 1
ATOM 2456 O O . CYS B 1 132 ? -11.477 -3.555 -14.078 1 95.81 132 CYS B O 1
ATOM 2458 N N . LEU B 1 133 ? -12.211 -2.699 -12.07 1 94.94 133 LEU B N 1
ATOM 2459 C CA . LEU B 1 133 ? -12.062 -3.971 -11.367 1 94.94 133 LEU B CA 1
ATOM 2460 C C . LEU B 1 133 ? -13.359 -4.363 -10.672 1 94.94 133 LEU B C 1
ATOM 2462 O O . LEU B 1 133 ? -13.961 -3.551 -9.969 1 94.94 133 LEU B O 1
ATOM 2466 N N . GLU B 1 134 ? -13.766 -5.5 -10.914 1 94.81 134 GLU B N 1
ATOM 2467 C CA . GLU B 1 134 ? -14.828 -6.098 -10.109 1 94.81 134 GLU B CA 1
ATOM 2468 C C . GLU B 1 134 ? -14.258 -6.969 -8.992 1 94.81 134 GLU B C 1
ATOM 2470 O O . GLU B 1 134 ? -13.477 -7.883 -9.25 1 94.81 134 GLU B O 1
ATOM 2475 N N . VAL B 1 135 ? -14.672 -6.707 -7.773 1 92.06 135 VAL B N 1
ATOM 2476 C CA . VAL B 1 135 ? -14.203 -7.48 -6.625 1 92.06 135 VAL B CA 1
ATOM 2477 C C . VAL B 1 135 ? -15.398 -8.062 -5.879 1 92.06 135 VAL B C 1
ATOM 2479 O O . VAL B 1 135 ? -16.375 -7.363 -5.602 1 92.06 135 VAL B O 1
ATOM 2482 N N . GLU B 1 136 ? -15.297 -9.258 -5.621 1 88.44 136 GLU B N 1
ATOM 2483 C CA . GLU B 1 136 ? -16.281 -9.914 -4.77 1 88.44 136 GLU B CA 1
ATOM 2484 C C . GLU B 1 136 ? -15.719 -10.172 -3.373 1 88.44 136 GLU B C 1
ATOM 2486 O O . GLU B 1 136 ? -14.711 -10.859 -3.225 1 88.44 136 GLU B O 1
ATOM 2491 N N . VAL B 1 137 ? -16.375 -9.555 -2.414 1 87.69 137 VAL B N 1
ATOM 2492 C CA . VAL B 1 137 ? -15.953 -9.727 -1.024 1 87.69 137 VAL B CA 1
ATOM 2493 C C . VAL B 1 137 ? -17.125 -10.281 -0.206 1 87.69 137 VAL B C 1
ATOM 2495 O O . VAL B 1 137 ? -18.188 -9.664 -0.121 1 87.69 137 VAL B O 1
ATOM 2498 N N . GLU B 1 138 ? -16.875 -11.422 0.376 1 83.62 138 GLU B N 1
ATOM 2499 C CA . GLU B 1 138 ? -17.906 -12.078 1.178 1 83.62 138 GLU B CA 1
ATOM 2500 C C . GLU B 1 138 ? -19.219 -12.188 0.408 1 83.62 138 GLU B C 1
ATOM 2502 O O . GLU B 1 138 ? -20.281 -11.852 0.934 1 83.62 138 GLU B O 1
ATOM 2507 N N . GLY B 1 139 ? -19.109 -12.438 -0.813 1 80.75 139 GLY B N 1
ATOM 2508 C CA . GLY B 1 139 ? -20.297 -12.688 -1.633 1 80.75 139 GLY B CA 1
ATOM 2509 C C . GLY B 1 139 ? -20.891 -11.43 -2.234 1 80.75 139 GLY B C 1
ATOM 2510 O O . GLY B 1 139 ? -21.844 -11.5 -3.016 1 80.75 139 GLY B O 1
ATOM 2511 N N . LYS B 1 140 ? -20.453 -10.289 -1.836 1 91 140 LYS B N 1
ATOM 2512 C CA . LYS B 1 140 ? -20.922 -9.023 -2.387 1 91 140 LYS B CA 1
ATOM 2513 C C . LYS B 1 140 ? -19.984 -8.508 -3.477 1 91 140 LYS B C 1
ATOM 2515 O O . LYS B 1 140 ? -18.766 -8.469 -3.283 1 91 140 LYS B O 1
ATOM 2520 N N . THR B 1 141 ? -20.609 -8.117 -4.578 1 92.75 141 THR B N 1
ATOM 2521 C CA . THR B 1 141 ? -19.812 -7.668 -5.711 1 92.75 141 THR B CA 1
ATOM 2522 C C . THR B 1 141 ? -19.719 -6.145 -5.75 1 92.75 141 THR B C 1
ATOM 2524 O O . THR B 1 141 ? -20.734 -5.457 -5.586 1 92.75 141 THR B O 1
ATOM 2527 N N . HIS B 1 142 ? -18.578 -5.672 -6.012 1 95.06 142 HIS B N 1
ATOM 2528 C CA . HIS B 1 142 ? -18.328 -4.242 -6.137 1 95.06 142 HIS B CA 1
ATOM 2529 C C . HIS B 1 142 ? -17.531 -3.93 -7.402 1 95.06 142 HIS B C 1
ATOM 2531 O O . HIS B 1 142 ? -16.672 -4.707 -7.801 1 95.06 142 HIS B O 1
ATOM 2537 N N . ILE B 1 143 ? -17.891 -2.791 -7.977 1 96 143 ILE B N 1
ATOM 2538 C CA . ILE B 1 143 ? -17.125 -2.303 -9.125 1 96 143 ILE B CA 1
ATOM 2539 C C . ILE B 1 143 ? -16.281 -1.109 -8.703 1 96 143 ILE B C 1
ATOM 2541 O O . ILE B 1 143 ? -16.781 -0.131 -8.156 1 96 143 ILE B O 1
ATOM 2545 N N . LEU B 1 144 ? -15.039 -1.223 -8.977 1 97 144 LEU B N 1
ATOM 2546 C CA . LEU B 1 144 ? -14.094 -0.154 -8.68 1 97 144 LEU B CA 1
ATOM 2547 C C . LEU B 1 144 ? -13.531 0.451 -9.961 1 97 144 LEU B C 1
ATOM 2549 O O . LEU B 1 144 ? -13.141 -0.276 -10.875 1 97 144 LEU B O 1
ATOM 2553 N N . ASN B 1 145 ? -13.469 1.731 -9.977 1 96.94 145 ASN B N 1
ATOM 2554 C CA . ASN B 1 145 ? -12.898 2.451 -11.109 1 96.94 145 ASN B CA 1
ATOM 2555 C C . ASN B 1 145 ? -11.523 3.023 -10.773 1 96.94 145 ASN B C 1
ATOM 2557 O O . ASN B 1 145 ? -11.055 2.91 -9.641 1 96.94 145 ASN B O 1
ATOM 2561 N N . GLU B 1 146 ? -10.883 3.562 -11.852 1 96.94 146 GLU B N 1
ATOM 2562 C CA . GLU B 1 146 ? -9.555 4.133 -11.664 1 96.94 146 GLU B CA 1
ATOM 2563 C C . GLU B 1 146 ? -9.531 5.109 -10.484 1 96.94 146 GLU B C 1
ATOM 2565 O O . GLU B 1 146 ? -10.352 6.027 -10.422 1 96.94 146 GLU B O 1
ATOM 2570 N N . GLY B 1 147 ? -8.641 4.852 -9.602 1 96.44 147 GLY B N 1
ATOM 2571 C CA . GLY B 1 147 ? -8.5 5.715 -8.438 1 96.44 147 GLY B CA 1
ATOM 2572 C C . GLY B 1 147 ? -9.242 5.207 -7.223 1 96.44 147 GLY B C 1
ATOM 2573 O O . GLY B 1 147 ? -8.984 5.652 -6.102 1 96.44 147 GLY B O 1
ATOM 2574 N N . ASP B 1 148 ? -10.227 4.297 -7.375 1 97.44 148 ASP B N 1
ATOM 2575 C CA . ASP B 1 148 ? -10.945 3.725 -6.242 1 97.44 148 ASP B CA 1
ATOM 2576 C C . ASP B 1 148 ? -10.055 2.768 -5.449 1 97.44 148 ASP B C 1
ATOM 2578 O O . ASP B 1 148 ? -9.156 2.135 -6.016 1 97.44 148 ASP B O 1
ATOM 2582 N N . SER B 1 149 ? -10.258 2.709 -4.125 1 97.62 149 SER B N 1
ATOM 2583 C CA . SER B 1 149 ? -9.492 1.813 -3.262 1 97.62 149 SER B CA 1
ATOM 2584 C C . SER B 1 149 ? -10.414 0.913 -2.447 1 97.62 149 SER B C 1
ATOM 2586 O O . SER B 1 149 ? -11.586 1.233 -2.248 1 97.62 149 SER B O 1
ATOM 2588 N N . ILE B 1 150 ? -9.914 -0.212 -2.045 1 95.19 150 ILE B N 1
ATOM 2589 C CA . ILE B 1 150 ? -10.664 -1.16 -1.229 1 95.19 150 ILE B CA 1
ATOM 2590 C C . ILE B 1 150 ? -9.758 -1.713 -0.125 1 95.19 150 ILE B C 1
ATOM 2592 O O . ILE B 1 150 ? -8.578 -1.98 -0.355 1 95.19 150 ILE B O 1
ATOM 2596 N N . TYR B 1 151 ? -10.25 -1.815 1.076 1 93.94 151 TYR B N 1
ATOM 2597 C CA . TYR B 1 151 ? -9.609 -2.467 2.213 1 93.94 151 TYR B CA 1
ATOM 2598 C C . TYR B 1 151 ? -10.227 -3.834 2.479 1 93.94 151 TYR B C 1
ATOM 2600 O O . TYR B 1 151 ? -11.445 -3.951 2.623 1 93.94 151 TYR B O 1
ATOM 2608 N N . ILE B 1 152 ? -9.445 -4.824 2.529 1 89.19 152 ILE B N 1
ATOM 2609 C CA . ILE B 1 152 ? -9.93 -6.176 2.807 1 89.19 152 ILE B CA 1
ATOM 2610 C C . ILE B 1 152 ? -9.289 -6.695 4.09 1 89.19 152 ILE B C 1
ATOM 2612 O O . ILE B 1 152 ? -8.062 -6.793 4.184 1 89.19 152 ILE B O 1
ATOM 2616 N N . THR B 1 153 ? -10.102 -7.008 4.996 1 87.69 153 THR B N 1
ATOM 2617 C CA . THR B 1 153 ? -9.641 -7.508 6.289 1 87.69 153 THR B CA 1
ATOM 2618 C C . THR B 1 153 ? -9.133 -8.938 6.164 1 87.69 153 THR B C 1
ATOM 2620 O O . THR B 1 153 ? -9.586 -9.695 5.301 1 87.69 153 THR B O 1
ATOM 2623 N N . LYS B 1 154 ? -8.219 -9.227 7.027 1 80.19 154 LYS B N 1
ATOM 2624 C CA . LYS B 1 154 ? -7.652 -10.57 7.031 1 80.19 154 LYS B CA 1
ATOM 2625 C C . LYS B 1 154 ? -8.75 -11.633 7.102 1 80.19 154 LYS B C 1
ATOM 2627 O O . LYS B 1 154 ? -9.781 -11.422 7.734 1 80.19 154 LYS B O 1
ATOM 2632 N N . PHE B 1 155 ? -8.555 -12.82 6.391 1 72.88 155 PHE B N 1
ATOM 2633 C CA . PHE B 1 155 ? -9.375 -14.023 6.391 1 72.88 155 PHE B CA 1
ATOM 2634 C C . PHE B 1 155 ? -10.695 -13.773 5.664 1 72.88 155 PHE B C 1
ATOM 2636 O O . PHE B 1 155 ? -11.648 -14.539 5.832 1 72.88 155 PHE B O 1
ATOM 2643 N N . THR B 1 156 ? -10.867 -12.75 4.961 1 81.12 156 THR B N 1
ATOM 2644 C CA . THR B 1 156 ? -12.062 -12.461 4.18 1 81.12 156 THR B CA 1
ATOM 2645 C C . THR B 1 156 ? -11.938 -13.023 2.766 1 81.12 156 THR B C 1
ATOM 2647 O O . THR B 1 156 ? -11.07 -12.594 1.999 1 81.12 156 THR B O 1
ATOM 2650 N N . PRO B 1 157 ? -12.758 -13.922 2.447 1 75.38 157 PRO B N 1
ATOM 2651 C CA . PRO B 1 157 ? -12.703 -14.438 1.077 1 75.38 157 PRO B CA 1
ATOM 2652 C C . PRO B 1 157 ? -13 -13.367 0.029 1 75.38 157 PRO B C 1
ATOM 2654 O O . PRO B 1 157 ? -13.891 -12.539 0.219 1 75.38 157 PRO B O 1
ATOM 2657 N N . HIS B 1 158 ? -12.25 -13.281 -1.017 1 82.88 158 HIS B N 1
ATOM 2658 C CA . HIS B 1 158 ? -12.461 -12.297 -2.074 1 82.88 158 HIS B CA 1
ATOM 2659 C C . HIS B 1 158 ? -11.961 -12.82 -3.418 1 82.88 158 HIS B C 1
ATOM 2661 O O . HIS B 1 158 ? -11.117 -13.719 -3.465 1 82.88 158 HIS B O 1
ATOM 2667 N N . LYS B 1 159 ? -12.57 -12.289 -4.508 1 80.56 159 LYS B N 1
ATOM 2668 C CA . LYS B 1 159 ? -12.227 -12.594 -5.891 1 80.56 159 LYS B CA 1
ATOM 2669 C C . LYS B 1 159 ? -12.18 -11.32 -6.738 1 80.56 159 LYS B C 1
ATOM 2671 O O . LYS B 1 159 ? -12.867 -10.344 -6.434 1 80.56 159 LYS B O 1
ATOM 2676 N N . TYR B 1 160 ? -11.367 -11.484 -7.855 1 85.25 160 TYR B N 1
ATOM 2677 C CA . TYR B 1 160 ? -11.219 -10.328 -8.734 1 85.25 160 TYR B CA 1
ATOM 2678 C C . TYR B 1 160 ? -11.578 -10.688 -10.172 1 85.25 160 TYR B C 1
ATOM 2680 O O . TYR B 1 160 ? -11.32 -11.805 -10.625 1 85.25 160 TYR B O 1
ATOM 2688 N N . LYS B 1 161 ? -12.125 -9.719 -10.805 1 88.19 161 LYS B N 1
ATOM 2689 C CA . LYS B 1 161 ? -12.438 -9.836 -12.227 1 88.19 161 LYS B CA 1
ATOM 2690 C C . LYS B 1 161 ? -12.305 -8.492 -12.938 1 88.19 161 LYS B C 1
ATOM 2692 O O . LYS B 1 161 ? -12.531 -7.445 -12.336 1 88.19 161 LYS B O 1
ATOM 2697 N N . ASN B 1 162 ? -11.828 -8.508 -14.195 1 93.5 162 ASN B N 1
ATOM 2698 C CA . ASN B 1 162 ? -11.922 -7.363 -15.094 1 93.5 162 ASN B CA 1
ATOM 2699 C C . ASN B 1 162 ? -13.188 -7.43 -15.953 1 93.5 162 ASN B C 1
ATOM 2701 O O . ASN B 1 162 ? -13.242 -8.195 -16.922 1 93.5 162 ASN B O 1
ATOM 2705 N N . PRO B 1 163 ? -14.117 -6.633 -15.625 1 92.5 163 PRO B N 1
ATOM 2706 C CA . PRO B 1 163 ? -15.391 -6.723 -16.344 1 92.5 163 PRO B CA 1
ATOM 2707 C C . PRO B 1 163 ? -15.359 -6.016 -17.688 1 92.5 163 PRO B C 1
ATOM 2709 O O . PRO B 1 163 ? -16.297 -6.148 -18.484 1 92.5 163 PRO B O 1
ATOM 2712 N N . GLY B 1 164 ? -14.406 -5.215 -17.938 1 91.44 164 GLY B N 1
ATOM 2713 C CA . GLY B 1 164 ? -14.344 -4.422 -19.156 1 91.44 164 GLY B CA 1
ATOM 2714 C C . GLY B 1 164 ? -13.398 -4.996 -20.188 1 91.44 164 GLY B C 1
ATOM 2715 O O . GLY B 1 164 ? -12.742 -6.012 -19.953 1 91.44 164 GLY B O 1
ATOM 2716 N N . GLU B 1 165 ? -13.273 -4.316 -21.359 1 92.88 165 GLU B N 1
ATOM 2717 C CA . GLU B 1 165 ? -12.43 -4.75 -22.469 1 92.88 165 GLU B CA 1
ATOM 2718 C C . GLU B 1 165 ? -11 -4.246 -22.297 1 92.88 165 GLU B C 1
ATOM 2720 O O . GLU B 1 165 ? -10.047 -4.895 -22.75 1 92.88 165 GLU B O 1
ATOM 2725 N N . GLU B 1 166 ? -10.906 -3.211 -21.609 1 94.81 166 GLU B N 1
ATOM 2726 C CA . GLU B 1 166 ? -9.578 -2.619 -21.422 1 94.81 166 GLU B CA 1
ATOM 2727 C C . GLU B 1 166 ? -8.828 -3.301 -20.297 1 94.81 166 GLU B C 1
ATOM 2729 O O . GLU B 1 166 ? -9.438 -3.836 -19.359 1 94.81 166 GLU B O 1
ATOM 2734 N N . THR B 1 167 ? -7.551 -3.248 -20.391 1 96 167 THR B N 1
ATOM 2735 C CA . THR B 1 167 ? -6.695 -3.826 -19.359 1 96 167 THR B CA 1
ATOM 2736 C C . THR B 1 167 ? -6.906 -3.121 -18.016 1 96 167 THR B C 1
ATOM 2738 O O . THR B 1 167 ? -7.043 -1.897 -17.969 1 96 167 THR B O 1
ATOM 2741 N N . ASN B 1 168 ? -6.977 -4.02 -16.984 1 96.06 168 ASN B N 1
ATOM 2742 C CA . ASN B 1 168 ? -7.035 -3.492 -15.633 1 96.06 168 ASN B CA 1
ATOM 2743 C C . ASN B 1 168 ? -5.688 -3.611 -14.922 1 96.06 168 ASN B C 1
ATOM 2745 O O . ASN B 1 168 ? -5.008 -4.633 -15.039 1 96.06 168 ASN B O 1
ATOM 2749 N N . ILE B 1 169 ? -5.25 -2.531 -14.273 1 96.75 169 ILE B N 1
ATOM 2750 C CA . ILE B 1 169 ? -4.066 -2.561 -13.43 1 96.75 169 ILE B CA 1
ATOM 2751 C C . ILE B 1 169 ? -4.43 -2.121 -12.016 1 96.75 169 ILE B C 1
ATOM 2753 O O . ILE B 1 169 ? -5.023 -1.058 -11.82 1 96.75 169 ILE B O 1
ATOM 2757 N N . THR B 1 170 ? -4.133 -2.984 -11.031 1 95.75 170 THR B N 1
ATOM 2758 C CA . THR B 1 170 ? -4.379 -2.689 -9.625 1 95.75 170 THR B CA 1
ATOM 2759 C C . THR B 1 170 ? -3.125 -2.928 -8.789 1 95.75 170 THR B C 1
ATOM 2761 O O . THR B 1 170 ? -2.402 -3.902 -9.008 1 95.75 170 THR B O 1
ATOM 2764 N N . TYR B 1 171 ? -2.826 -2.037 -7.855 1 96.31 171 TYR B N 1
ATOM 2765 C CA . TYR B 1 171 ? -1.744 -2.236 -6.895 1 96.31 171 TYR B CA 1
ATOM 2766 C C . TYR B 1 171 ? -2.285 -2.715 -5.555 1 96.31 171 TYR B C 1
ATOM 2768 O O . TYR B 1 171 ? -3.312 -2.223 -5.082 1 96.31 171 TYR B O 1
ATOM 2776 N N . TRP B 1 172 ? -1.661 -3.656 -4.961 1 91.31 172 TRP B N 1
ATOM 2777 C CA . TRP B 1 172 ? -2.066 -4.254 -3.693 1 91.31 172 TRP B CA 1
ATOM 2778 C C . TRP B 1 172 ? -0.94 -4.168 -2.668 1 91.31 172 TRP B C 1
ATOM 2780 O O . TRP B 1 172 ? 0.218 -4.449 -2.984 1 91.31 172 TRP B O 1
ATOM 2790 N N . PHE B 1 173 ? -1.324 -3.773 -1.455 1 92.38 173 PHE B N 1
ATOM 2791 C CA . PHE B 1 173 ? -0.356 -3.584 -0.381 1 92.38 173 PHE B CA 1
ATOM 2792 C C . PHE B 1 173 ? -0.779 -4.344 0.87 1 92.38 173 PHE B C 1
ATOM 2794 O O . PHE B 1 173 ? -1.959 -4.352 1.229 1 92.38 173 PHE B O 1
ATOM 2801 N N . SER B 1 174 ? 0.17 -4.98 1.555 1 88.31 174 SER B N 1
ATOM 2802 C CA . SER B 1 174 ? -0.096 -5.715 2.789 1 88.31 174 SER B CA 1
ATOM 2803 C C . SER B 1 174 ? 1.153 -5.805 3.658 1 88.31 174 SER B C 1
ATOM 2805 O O . SER B 1 174 ? 2.273 -5.664 3.16 1 88.31 174 SER B O 1
ATOM 2807 N N . PRO B 1 175 ? 0.939 -5.941 4.996 1 85.12 175 PRO B N 1
ATOM 2808 C CA . PRO B 1 175 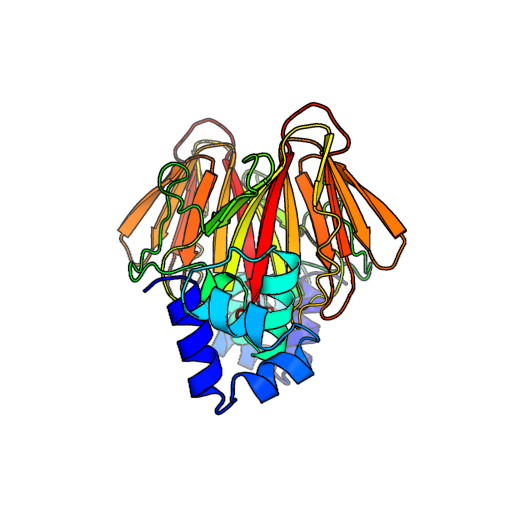? 2.104 -6.266 5.824 1 85.12 175 PRO B CA 1
ATOM 2809 C C . PRO B 1 175 ? 2.654 -7.66 5.551 1 85.12 175 PRO B C 1
ATOM 2811 O O . PRO B 1 175 ? 1.915 -8.547 5.105 1 85.12 175 PRO B O 1
ATOM 2814 N N . ARG B 1 176 ? 4.012 -7.68 5.684 1 74.75 176 ARG B N 1
ATOM 2815 C CA . ARG B 1 176 ? 4.594 -9.016 5.586 1 74.75 176 ARG B CA 1
ATOM 2816 C C . ARG B 1 176 ? 4.387 -9.797 6.875 1 74.75 176 ARG B C 1
ATOM 2818 O O . ARG B 1 176 ? 4.48 -9.242 7.969 1 74.75 176 ARG B O 1
ATOM 2825 N N . ASN B 1 177 ? 3.812 -10.945 6.836 1 60.72 177 ASN B N 1
ATOM 2826 C CA . ASN B 1 177 ? 3.576 -11.805 7.996 1 60.72 177 ASN B CA 1
ATOM 2827 C C . ASN B 1 177 ? 4.883 -12.227 8.648 1 60.72 177 ASN B C 1
ATOM 2829 O O . ASN B 1 177 ? 5.918 -12.328 7.984 1 60.72 177 ASN B O 1
#

pLDDT: mean 83.91, std 12.2, range [45.75, 98.0]

Radius of gyration: 21.82 Å; Cα contacts (8 Å, |Δi|>4): 809; chains: 2; bounding box: 42×66×53 Å

Organism: NCBI:txid1533

Foldseek 3Di:
DALLCQLVVLCVVLPHDLVRLCVQLVNDSVVNVCSNVVNDDDDPQSLLSSCVSSVFDSCSSQQPAQDADPADDPVRWDFSDADPVNQKTKTWRGGHDDQKGKIKIKHAAFFWPPRCQPQAQWKKKKAWQAAKKWKAWQNDIDIDHHGDMDIDGHGIGMIIGRHGRHMTIMMMMIGGD/DALLCLLVVLCVVLPHDLVRLCVQLVNDSVVNVCSNVVNDDDDPLSLLSSCVSSVFDSCSSQQPAQDADPADDPVRWDWSDADPVNQKTKTWRGHHDDQKGKIKIKHAAFFWPPRCQPQAQWKKKKAWQAAKKWKAWQNDIDIDHHGDMDIDGHGIGMIIGHHGRHMTIMMMMIGGD

InterPro domains:
  IPR001387 Cro/C1-type, helix-turn-helix domain [PF01381] (7-59)
  IPR001387 Cro/C1-type, helix-turn-helix domain [PS50943] (7-61)
  IPR001387 Cro/C1-type, helix-turn-helix domain [SM00530] (6-61)
  IPR001387 Cro/C1-type, helix-turn-helix domain [cd00093] (4-61)
  IPR010982 Lambda repressor-like, DNA-binding domain superfamily [G3DSA:1.10.260.40] (1-90)
  IPR010982 Lambda repressor-like, DNA-binding domain superfamily [SSF47413] (1-70)
  IPR011051 RmlC-like cupin domain superfamily [SSF51182] (54-174)
  IPR013096 Cupin 2, conserved barrel [PF07883] (120-168)
  IPR014710 RmlC-like jelly roll fold [G3DSA:2.60.120.10] (93-177)
  IPR050807 Transcriptional regulator/dioxygenase, bacterial-type [PTHR46797] (2-173)

Secondary structure (DSSP, 8-state):
--HHHHHHHHHHHTT--HHHHHHHHT--HHHHHHHHTTSSPPPHHHHHHHHHHHT--HHHHH------BSEE-GGGPPEEEE-TTSSEEEEESSBSS-SEEEEEEEE-TT-EE-------SS-EEEEEEES-EEEEETTEEEEE-TT-EEEE-TT--EEEE--SSSPEEEEEEEE--/--HHHHHHHHHHHTT--HHHHHHHHT--HHHHHHHHTTSSPPPHHHHHHHHHHHT--HHHHH------BSEE-GGGPPEEEE-TTSSEEEEESSBSS-SEEEEEEEE-TT-EE-------SS-EEEEEEES-EEEEETTEEEEE-TT-EEEE-TT--EEEE--SSSPEEEEEEEE--